Protein AF-L8JWK9-F1 (afdb_monomer_lite)

Foldseek 3Di:
DVLVVLVVDDPVQNLWKWKWKFFAAPVRDTQDIDTQDTGHDDDDDDDLCSRCVVNVVSVGQEMEMEIEHSVQDADDDPRNLVVLLNNQVSSVVVNYHHQWYWYDYNPDIDICNVVCSNVVSNPDPPDDDDDPVNVVVVVVVVVVVVVVVLLVVLLVVLLVCVVVPDDLVVSCVPSVDDSVSSVVSNVVVVVVVVVVVVVD

InterPro domains:
  IPR001405 Uncharacterised protein family UPF0758 [PTHR30471] (8-116)
  IPR020891 Uncharacterised protein family UPF0758, conserved site [PS01302] (67-72)
  IPR025657 RadC-like JAB domain [PF04002] (9-116)
  IPR025657 RadC-like JAB domain [cd08071] (6-113)
  IPR037518 MPN domain [PS50249] (1-118)

Radius of gyration: 30.41 Å; chains: 1; bounding box: 55×38×81 Å

Structure (mmCIF, N/CA/C/O backbone):
data_AF-L8JWK9-F1
#
_entry.id   AF-L8JWK9-F1
#
loop_
_atom_site.group_PDB
_atom_site.id
_atom_site.type_symbol
_atom_site.label_atom_id
_atom_site.label_alt_id
_atom_site.label_comp_id
_atom_site.label_asym_id
_atom_site.label_entity_id
_atom_site.label_seq_id
_atom_site.pdbx_PDB_ins_code
_atom_site.Cartn_x
_atom_site.Cartn_y
_atom_site.Cartn_z
_atom_site.occupancy
_atom_site.B_iso_or_equiv
_atom_site.auth_seq_id
_atom_site.auth_comp_id
_atom_site.auth_asym_id
_atom_site.auth_atom_id
_atom_site.pdbx_PDB_model_num
ATOM 1 N N . MET A 1 1 ? 9.259 -6.181 -19.031 1.00 78.25 1 MET A N 1
ATOM 2 C CA . MET A 1 1 ? 8.978 -4.882 -19.698 1.00 78.25 1 MET A CA 1
ATOM 3 C C . MET A 1 1 ? 9.614 -3.708 -18.953 1.00 78.25 1 MET A C 1
ATOM 5 O O . MET A 1 1 ? 10.389 -3.001 -19.576 1.00 78.25 1 MET A O 1
ATOM 9 N N . MET A 1 2 ? 9.375 -3.514 -17.648 1.00 87.81 2 MET A N 1
ATOM 10 C CA . MET A 1 2 ? 9.942 -2.369 -16.903 1.00 87.81 2 MET A CA 1
ATOM 11 C C . MET A 1 2 ? 11.476 -2.342 -16.851 1.00 87.81 2 MET A C 1
ATOM 13 O O . MET A 1 2 ? 12.070 -1.287 -17.032 1.00 87.81 2 MET A O 1
ATOM 17 N N . GLN A 1 3 ? 12.138 -3.498 -16.755 1.00 84.69 3 GLN A N 1
ATOM 18 C CA . GLN A 1 3 ? 13.601 -3.568 -16.890 1.00 84.69 3 GLN A CA 1
ATOM 19 C C . GLN A 1 3 ? 14.095 -3.028 -18.242 1.00 84.69 3 GLN A C 1
ATOM 21 O O . GLN A 1 3 ? 15.122 -2.369 -18.306 1.00 84.69 3 GLN A O 1
ATOM 26 N N . GLN A 1 4 ? 13.344 -3.246 -19.327 1.00 83.81 4 GLN A N 1
ATOM 27 C CA . GLN A 1 4 ? 13.694 -2.698 -20.643 1.00 83.81 4 GLN A CA 1
ATOM 28 C C . GLN A 1 4 ? 13.524 -1.175 -20.685 1.00 83.81 4 GLN A C 1
ATOM 30 O O . GLN A 1 4 ? 14.262 -0.504 -21.398 1.00 83.81 4 GLN A O 1
ATOM 35 N N . VAL A 1 5 ? 12.581 -0.623 -19.913 1.00 84.19 5 VAL A N 1
ATOM 36 C CA . VAL A 1 5 ? 12.443 0.830 -19.733 1.00 84.19 5 VAL A CA 1
ATOM 37 C C . VAL A 1 5 ? 13.673 1.381 -19.010 1.00 84.19 5 VAL A C 1
ATOM 39 O O . VAL A 1 5 ? 14.283 2.317 -19.515 1.00 84.19 5 VAL A O 1
ATOM 42 N N . LEU A 1 6 ? 14.107 0.744 -17.917 1.00 84.62 6 LEU A N 1
ATOM 43 C CA . LEU A 1 6 ? 15.336 1.114 -17.204 1.00 84.62 6 LEU A CA 1
ATOM 44 C C . LEU A 1 6 ? 16.581 1.013 -18.105 1.00 84.62 6 LEU A C 1
ATOM 46 O O . LEU A 1 6 ? 17.401 1.924 -18.129 1.00 84.62 6 LEU A O 1
ATOM 50 N N . LEU A 1 7 ? 16.727 -0.062 -18.886 1.00 86.56 7 LEU A N 1
ATOM 51 C CA . LEU A 1 7 ? 17.899 -0.290 -19.745 1.00 86.56 7 LEU A CA 1
ATOM 52 C C . LEU A 1 7 ? 18.034 0.709 -20.906 1.00 86.56 7 LEU A C 1
ATOM 54 O O . LEU A 1 7 ? 19.130 0.846 -21.452 1.00 86.56 7 LEU A O 1
ATOM 58 N N . ARG A 1 8 ? 16.959 1.422 -21.271 1.00 87.19 8 ARG A N 1
ATOM 59 C CA . ARG A 1 8 ? 17.008 2.517 -22.256 1.00 87.19 8 ARG A CA 1
ATOM 60 C C . ARG A 1 8 ? 17.677 3.778 -21.711 1.00 87.19 8 ARG A C 1
ATOM 62 O O . ARG A 1 8 ? 18.160 4.583 -22.503 1.00 87.19 8 ARG A O 1
ATOM 69 N N . GLU A 1 9 ? 17.726 3.947 -20.392 1.00 83.19 9 GLU A N 1
ATOM 70 C CA . GLU A 1 9 ? 18.448 5.050 -19.765 1.00 83.19 9 GLU A CA 1
ATOM 71 C C . GLU A 1 9 ? 19.964 4.852 -19.880 1.00 83.19 9 GLU A C 1
ATOM 73 O O . GLU A 1 9 ? 20.478 3.727 -19.937 1.00 83.19 9 GLU A O 1
ATOM 78 N N . ASN A 1 10 ? 20.710 5.958 -19.893 1.00 85.94 10 ASN A N 1
ATOM 79 C CA . ASN A 1 10 ? 22.169 5.892 -19.890 1.00 85.94 10 ASN A CA 1
ATOM 80 C C . ASN A 1 10 ? 22.697 5.368 -18.538 1.00 85.94 10 ASN A C 1
ATOM 82 O O . ASN A 1 10 ? 22.011 5.418 -17.517 1.00 85.94 10 ASN A O 1
ATOM 86 N N . LYS A 1 11 ? 23.947 4.891 -18.510 1.00 79.00 11 LYS A N 1
ATOM 87 C CA . LYS A 1 11 ? 24.533 4.258 -17.315 1.00 79.00 11 LYS A CA 1
ATOM 88 C C . LYS A 1 11 ? 24.551 5.169 -16.077 1.00 79.00 11 LYS A C 1
ATOM 90 O O . LYS A 1 11 ? 24.417 4.674 -14.967 1.00 79.00 11 LYS A O 1
ATOM 95 N N . ILE A 1 12 ? 24.695 6.485 -16.260 1.00 80.81 12 ILE A N 1
ATOM 96 C CA . ILE A 1 12 ? 24.673 7.453 -15.151 1.00 80.81 12 ILE A CA 1
ATOM 97 C C . ILE A 1 12 ? 23.275 7.511 -14.536 1.00 80.81 12 ILE A C 1
ATOM 99 O O . ILE A 1 12 ? 23.143 7.483 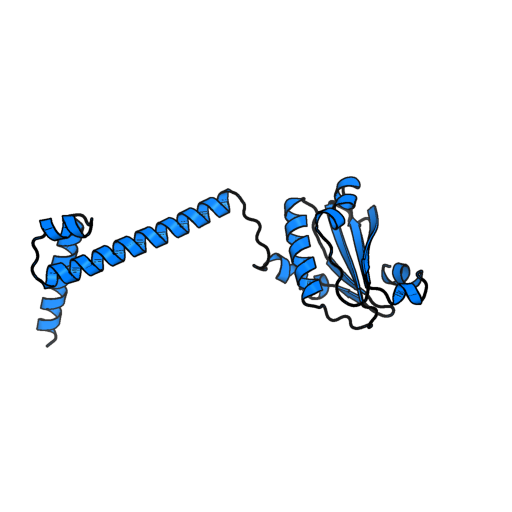-13.317 1.00 80.81 12 ILE A O 1
ATOM 103 N N . ARG A 1 13 ? 22.234 7.552 -15.371 1.00 81.88 13 ARG A N 1
ATOM 104 C CA . ARG A 1 13 ? 20.847 7.610 -14.912 1.00 81.88 13 ARG A CA 1
ATOM 105 C C . ARG A 1 13 ? 20.417 6.297 -14.284 1.00 81.88 13 ARG A C 1
ATOM 107 O O . ARG A 1 13 ? 19.830 6.339 -13.221 1.00 81.88 13 ARG A O 1
ATOM 114 N N . ARG A 1 14 ? 20.817 5.139 -14.819 1.00 83.25 14 ARG A N 1
ATOM 115 C CA . ARG A 1 14 ? 20.524 3.830 -14.193 1.00 83.25 14 ARG A CA 1
ATOM 116 C C . ARG A 1 14 ? 21.092 3.657 -12.780 1.00 83.25 14 ARG A C 1
ATOM 118 O O . ARG A 1 14 ? 20.578 2.838 -12.028 1.00 83.25 14 ARG A O 1
ATOM 125 N N . ASN A 1 15 ? 22.103 4.446 -12.414 1.00 84.44 15 ASN A N 1
ATOM 126 C CA . ASN A 1 15 ? 22.640 4.491 -11.054 1.00 84.44 15 ASN A CA 1
ATOM 127 C C . ASN A 1 15 ? 21.823 5.379 -10.091 1.00 84.44 15 ASN A C 1
ATOM 129 O O . ASN A 1 15 ? 22.229 5.562 -8.945 1.00 84.44 15 ASN A O 1
ATOM 133 N N . GLN A 1 16 ? 20.708 5.954 -10.546 1.00 87.38 16 GLN A N 1
ATOM 134 C CA . GLN A 1 16 ? 19.774 6.736 -9.740 1.00 87.38 16 GLN A CA 1
ATOM 135 C C . GLN A 1 16 ? 18.557 5.892 -9.359 1.00 87.38 16 GLN A C 1
ATOM 137 O O . GLN A 1 16 ? 18.177 4.957 -10.071 1.00 87.38 16 GLN A O 1
ATOM 142 N N . GLU A 1 17 ? 17.952 6.250 -8.232 1.00 89.50 17 GLU A N 1
ATOM 143 C CA . GLU A 1 17 ? 16.685 5.678 -7.791 1.00 89.50 17 GLU A CA 1
ATOM 144 C C . GLU A 1 17 ? 15.562 6.295 -8.624 1.00 89.50 17 GLU A C 1
ATOM 146 O O . GLU A 1 17 ? 15.463 7.519 -8.748 1.00 89.50 17 GLU A O 1
ATOM 151 N N . HIS A 1 18 ? 14.706 5.462 -9.189 1.00 91.44 18 HIS A N 1
ATOM 152 C CA . HIS A 1 18 ? 13.545 5.884 -9.952 1.00 91.44 18 HIS A CA 1
ATOM 153 C C . HIS A 1 18 ? 12.320 5.160 -9.438 1.00 91.44 18 HIS A C 1
ATOM 155 O O . HIS A 1 18 ? 12.314 3.940 -9.259 1.00 91.44 18 HIS A O 1
ATOM 161 N N . PHE A 1 19 ? 11.249 5.925 -9.311 1.00 93.44 19 PHE A N 1
ATOM 162 C CA . PHE A 1 19 ? 9.955 5.400 -8.942 1.00 93.44 19 PHE A CA 1
ATOM 163 C C . PHE A 1 19 ? 8.966 5.658 -10.068 1.00 93.44 19 PHE A C 1
ATOM 165 O O . PHE A 1 19 ? 8.630 6.809 -10.366 1.00 93.44 19 PHE A O 1
ATOM 172 N N . TRP A 1 20 ? 8.516 4.584 -10.708 1.00 95.44 20 TRP A N 1
ATOM 173 C CA . TRP A 1 20 ? 7.489 4.624 -11.735 1.00 95.44 20 TRP A CA 1
ATOM 174 C C . TRP A 1 20 ? 6.159 4.103 -11.217 1.00 95.44 20 TRP A C 1
ATOM 176 O O . TRP A 1 20 ? 6.072 3.314 -10.277 1.00 95.44 20 TRP A O 1
ATOM 186 N N . VAL A 1 21 ? 5.117 4.495 -11.932 1.00 96.69 21 VAL A N 1
ATOM 187 C CA . VAL A 1 21 ? 3.777 3.944 -11.799 1.00 96.69 21 VAL A CA 1
ATOM 188 C C . VAL A 1 21 ? 3.296 3.453 -13.154 1.00 96.69 21 VAL A C 1
ATOM 190 O O . VAL A 1 21 ? 3.534 4.082 -14.189 1.00 96.69 21 VAL A O 1
ATOM 193 N N . VAL A 1 22 ? 2.596 2.326 -13.152 1.00 98.38 22 VAL A N 1
ATOM 194 C CA . VAL A 1 22 ? 1.910 1.789 -14.325 1.00 98.38 22 VAL A CA 1
ATOM 195 C C . VAL A 1 22 ? 0.421 1.788 -14.031 1.00 98.38 22 VAL A C 1
ATOM 197 O O . VAL A 1 22 ? -0.036 1.060 -13.153 1.00 98.38 22 VAL A O 1
ATOM 200 N N . GLY A 1 23 ? -0.338 2.601 -14.758 1.00 98.38 23 GLY A N 1
ATOM 201 C CA . GLY A 1 23 ? -1.793 2.626 -14.647 1.00 98.38 23 GLY A CA 1
ATOM 202 C C . GLY A 1 23 ? -2.440 1.618 -15.582 1.00 98.38 23 GLY A C 1
ATOM 203 O O . GLY A 1 23 ? -2.045 1.490 -16.744 1.00 98.38 23 GLY A O 1
ATOM 204 N N . LEU A 1 24 ? -3.465 0.932 -15.088 1.00 98.62 24 LEU A N 1
ATOM 205 C CA . LEU A 1 24 ? -4.175 -0.117 -15.806 1.00 98.62 24 LEU A CA 1
ATOM 206 C C . LEU A 1 24 ? -5.682 0.157 -15.825 1.00 98.62 24 LEU A C 1
ATOM 208 O O . LEU A 1 24 ? -6.259 0.686 -14.870 1.00 98.62 24 LEU A O 1
ATOM 212 N N . ASN A 1 25 ? -6.337 -0.264 -16.904 1.00 98.19 25 ASN A N 1
ATOM 213 C CA . ASN A 1 25 ? -7.796 -0.345 -16.943 1.00 98.19 25 ASN A CA 1
ATOM 214 C C . ASN A 1 25 ? -8.315 -1.655 -16.311 1.00 98.19 25 ASN A C 1
ATOM 216 O O . ASN A 1 25 ? -7.544 -2.506 -15.864 1.00 98.19 25 ASN A O 1
ATOM 220 N N . SER A 1 26 ? -9.638 -1.842 -16.302 1.00 97.12 26 SER A N 1
ATOM 221 C CA . SER A 1 26 ? -10.296 -3.017 -15.706 1.00 97.12 26 SER A CA 1
ATOM 222 C C . SER A 1 26 ? -9.916 -4.346 -16.370 1.00 97.12 26 SER A C 1
ATOM 224 O O . SER A 1 26 ? -9.919 -5.380 -15.708 1.00 97.12 26 SER A O 1
ATOM 226 N N . ALA A 1 27 ? -9.521 -4.314 -17.646 1.00 97.62 27 ALA A N 1
ATOM 227 C CA . ALA A 1 27 ? -9.030 -5.461 -18.408 1.00 97.62 27 ALA A CA 1
ATOM 228 C C . ALA A 1 27 ? -7.505 -5.662 -18.286 1.00 97.62 27 ALA A C 1
ATOM 230 O O . ALA A 1 27 ? -6.912 -6.357 -19.111 1.00 97.62 27 ALA A O 1
ATOM 231 N N . ASN A 1 28 ? -6.860 -5.027 -17.298 1.00 96.62 28 ASN A N 1
ATOM 232 C CA . ASN A 1 28 ? -5.413 -5.047 -17.061 1.00 96.62 28 ASN A CA 1
ATOM 233 C C . ASN A 1 28 ? -4.570 -4.546 -18.251 1.00 96.62 28 ASN A C 1
ATOM 235 O O . ASN A 1 28 ? -3.392 -4.882 -18.369 1.00 96.62 28 ASN A O 1
ATOM 239 N N . LYS A 1 29 ? -5.145 -3.732 -19.147 1.00 97.62 29 LYS A N 1
ATOM 240 C CA . LYS A 1 29 ? -4.375 -3.087 -20.218 1.00 97.62 29 LYS A CA 1
ATOM 241 C C . LYS A 1 29 ? -3.691 -1.841 -19.678 1.00 97.62 29 LYS A C 1
ATOM 243 O O . LYS A 1 29 ? -4.322 -1.042 -18.986 1.00 97.62 29 LYS A O 1
ATOM 248 N N . ILE A 1 30 ? -2.426 -1.667 -20.052 1.00 98.00 30 ILE A N 1
ATOM 249 C CA . ILE A 1 30 ? -1.623 -0.497 -19.691 1.00 98.00 30 ILE A CA 1
ATOM 250 C C . ILE A 1 30 ? -2.207 0.750 -20.349 1.00 98.00 30 ILE A C 1
ATOM 252 O O . ILE A 1 30 ? -2.353 0.80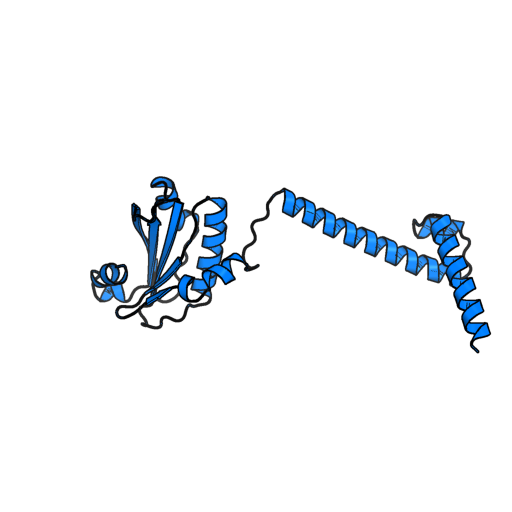9 -21.568 1.00 98.00 30 ILE A O 1
ATOM 256 N N . LEU A 1 31 ? -2.520 1.742 -19.520 1.00 98.00 31 LEU A N 1
ATOM 257 C CA . LEU A 1 31 ? -2.958 3.071 -19.937 1.00 98.00 31 LEU A CA 1
ATOM 258 C C . LEU A 1 31 ? -1.782 4.045 -20.012 1.00 98.00 31 LEU A C 1
ATOM 260 O O . LEU A 1 31 ? -1.734 4.884 -20.909 1.00 98.00 31 LEU A O 1
ATOM 264 N N . PHE A 1 32 ? -0.841 3.938 -19.074 1.00 97.31 32 PHE A N 1
ATOM 265 C CA . PHE A 1 32 ? 0.366 4.757 -19.031 1.00 97.31 32 PHE A CA 1
ATOM 266 C C . PHE A 1 32 ? 1.459 4.096 -18.188 1.00 97.31 32 PHE A C 1
ATOM 268 O O . PHE A 1 32 ? 1.189 3.225 -17.359 1.00 97.31 32 PHE A O 1
ATOM 275 N N . ILE A 1 33 ? 2.685 4.569 -18.396 1.00 96.75 33 ILE A N 1
ATOM 276 C CA . ILE A 1 33 ? 3.846 4.342 -17.538 1.00 96.75 33 ILE A CA 1
ATOM 277 C C . ILE A 1 33 ? 4.430 5.728 -17.274 1.00 96.75 33 ILE A C 1
ATOM 279 O O . ILE A 1 33 ? 4.799 6.411 -18.228 1.00 96.75 33 ILE A O 1
ATOM 283 N N . GLU A 1 34 ? 4.491 6.152 -16.016 1.00 94.62 34 GLU A N 1
ATOM 284 C CA . GLU A 1 34 ? 4.967 7.487 -15.644 1.00 94.62 34 GLU A CA 1
ATOM 285 C C . GLU A 1 34 ? 6.096 7.385 -14.622 1.00 94.62 34 GLU A C 1
ATOM 287 O O . GLU A 1 34 ? 5.985 6.644 -13.648 1.00 94.62 34 GLU A O 1
ATOM 292 N N . LEU A 1 35 ? 7.184 8.125 -14.848 1.00 93.06 35 LEU A N 1
ATOM 293 C CA . LEU A 1 35 ? 8.229 8.342 -13.849 1.00 93.06 35 LEU A CA 1
ATOM 294 C C . LEU A 1 35 ? 7.742 9.425 -12.882 1.00 93.06 35 LEU A C 1
ATOM 296 O O . LEU A 1 35 ? 7.599 10.579 -13.281 1.00 93.06 35 LEU A O 1
ATOM 300 N N . VAL A 1 36 ? 7.488 9.055 -11.629 1.00 91.69 36 VAL A N 1
ATOM 301 C CA . VAL A 1 36 ? 6.968 9.971 -10.602 1.00 91.69 36 VAL A CA 1
ATOM 302 C C . VAL A 1 36 ? 8.101 10.696 -9.894 1.00 91.69 36 VAL A C 1
ATOM 304 O O . VAL A 1 36 ? 7.993 11.884 -9.609 1.00 91.69 36 VAL A O 1
ATOM 307 N N . SER A 1 37 ? 9.193 9.988 -9.614 1.00 87.31 37 SER A N 1
ATOM 308 C CA . SER A 1 37 ? 10.317 10.548 -8.876 1.00 87.31 37 SER A CA 1
ATOM 309 C C . SER A 1 37 ? 11.644 9.984 -9.359 1.00 87.31 37 SER A C 1
ATOM 311 O O . SER A 1 37 ? 11.734 8.824 -9.766 1.00 87.31 37 SER A O 1
ATOM 313 N N . LEU A 1 38 ? 12.663 10.839 -9.311 1.00 84.50 38 LEU A N 1
ATOM 314 C CA . LEU A 1 38 ? 14.051 10.541 -9.632 1.00 84.50 38 LEU A CA 1
ATOM 315 C C . LEU A 1 38 ? 14.904 11.072 -8.479 1.00 84.50 38 LEU A C 1
ATOM 317 O O . LEU A 1 38 ? 14.975 12.280 -8.249 1.00 84.50 38 LEU A O 1
ATOM 321 N N . GLY A 1 39 ? 15.493 10.157 -7.718 1.00 68.88 39 GLY A N 1
ATOM 322 C CA . GLY A 1 39 ? 16.212 10.444 -6.485 1.00 68.88 39 GLY A CA 1
ATOM 323 C C . GLY A 1 39 ? 17.703 10.132 -6.572 1.00 68.88 39 GLY A C 1
ATOM 324 O O . GLY A 1 39 ? 18.162 9.312 -7.369 1.00 68.88 39 GLY A O 1
ATOM 325 N N . ALA A 1 40 ? 18.473 10.771 -5.691 1.00 53.78 40 ALA A N 1
ATOM 326 C CA . ALA A 1 40 ? 19.784 10.263 -5.306 1.00 53.78 40 ALA A CA 1
ATOM 327 C C . ALA A 1 40 ? 19.615 9.118 -4.291 1.00 53.78 40 ALA A C 1
ATOM 329 O O . ALA A 1 40 ? 18.632 9.095 -3.556 1.00 53.78 40 ALA A O 1
ATOM 330 N N . VAL A 1 41 ? 20.616 8.236 -4.261 1.00 46.69 41 VAL A N 1
ATOM 331 C CA . VAL A 1 41 ? 20.825 6.936 -3.576 1.00 46.69 41 VAL A CA 1
ATOM 332 C C . VAL A 1 41 ? 20.076 6.616 -2.254 1.00 46.69 41 VAL A C 1
ATOM 334 O O . VAL A 1 41 ? 20.123 5.474 -1.834 1.00 46.69 41 VAL A O 1
ATOM 337 N N . ASN A 1 42 ? 19.392 7.531 -1.554 1.00 45.72 42 ASN A N 1
ATOM 338 C CA . ASN A 1 42 ? 19.030 7.318 -0.145 1.00 45.72 42 ASN A CA 1
ATOM 339 C C . ASN A 1 42 ? 17.641 7.761 0.342 1.00 45.72 42 ASN A C 1
ATOM 341 O O . ASN A 1 42 ? 17.488 7.871 1.559 1.00 45.72 42 ASN A O 1
ATOM 345 N N . ARG A 1 43 ? 16.654 8.020 -0.530 1.00 52.88 43 ARG A N 1
ATOM 346 C CA . ARG A 1 43 ? 15.202 7.975 -0.213 1.00 52.88 43 ARG A CA 1
ATOM 347 C C . ARG A 1 43 ? 14.395 8.608 -1.342 1.00 52.88 43 ARG A C 1
ATOM 349 O O . ARG A 1 43 ? 14.444 9.824 -1.528 1.00 52.88 43 ARG A O 1
ATOM 356 N N . VAL A 1 44 ? 13.596 7.809 -2.039 1.00 57.34 44 VAL A N 1
ATOM 357 C CA . VAL A 1 44 ? 12.516 8.353 -2.860 1.00 57.34 44 VAL A CA 1
ATOM 358 C C . VAL A 1 44 ? 11.369 8.721 -1.917 1.00 57.34 44 VAL A C 1
ATOM 360 O O . VAL A 1 44 ? 10.721 7.852 -1.346 1.00 57.34 44 VAL A O 1
ATOM 363 N N . GLN A 1 45 ? 11.135 10.014 -1.703 1.00 70.25 45 GLN A N 1
ATOM 364 C CA . GLN A 1 45 ? 9.915 10.477 -1.041 1.00 70.25 45 GLN A CA 1
ATOM 365 C C . GLN A 1 45 ? 8.853 10.663 -2.121 1.00 70.25 45 GLN A C 1
ATOM 367 O O . GLN A 1 45 ? 8.991 11.553 -2.955 1.00 70.25 45 GLN A O 1
ATOM 372 N N . VAL A 1 46 ? 7.829 9.809 -2.135 1.00 84.06 46 VAL A N 1
ATOM 373 C CA . VAL A 1 46 ? 6.698 9.946 -3.061 1.00 84.06 46 VAL A CA 1
ATOM 374 C C . VAL A 1 46 ? 5.414 10.093 -2.264 1.00 84.06 46 VAL A C 1
ATOM 376 O O . VAL A 1 46 ? 5.123 9.287 -1.376 1.00 84.06 46 VAL A O 1
ATOM 379 N N . ALA A 1 47 ? 4.636 11.129 -2.567 1.00 88.75 47 ALA A N 1
ATOM 380 C CA . ALA A 1 47 ? 3.356 11.365 -1.915 1.00 88.75 47 ALA A CA 1
ATOM 381 C C . ALA A 1 47 ? 2.188 10.825 -2.763 1.00 88.75 47 ALA A C 1
ATOM 383 O O . ALA A 1 47 ? 2.234 10.902 -3.993 1.00 88.75 47 ALA A O 1
ATOM 384 N N . PRO A 1 48 ? 1.088 10.343 -2.146 1.00 93.38 48 PRO A N 1
ATOM 385 C CA . PRO A 1 48 ? -0.056 9.826 -2.897 1.00 93.38 48 PRO A CA 1
ATOM 386 C C . PRO A 1 48 ? -0.614 10.774 -3.975 1.00 93.38 48 PRO A C 1
ATOM 388 O O . PRO A 1 48 ? -0.886 10.300 -5.076 1.00 93.38 48 PRO A O 1
ATOM 391 N N . PRO A 1 49 ? -0.736 12.101 -3.757 1.00 92.81 49 PRO A N 1
ATOM 392 C CA . PRO A 1 49 ? -1.207 12.998 -4.812 1.00 92.81 49 PRO A CA 1
ATOM 393 C C . PRO A 1 49 ? -0.353 12.948 -6.086 1.00 92.81 49 PRO A C 1
ATOM 395 O O . PRO A 1 49 ? -0.897 13.034 -7.182 1.00 92.81 49 PRO A O 1
ATOM 398 N N . GLU A 1 50 ? 0.963 12.771 -5.960 1.00 91.38 50 GLU A N 1
ATOM 399 C CA . GLU A 1 50 ? 1.892 12.705 -7.095 1.00 91.38 50 GLU A CA 1
ATOM 400 C C . GLU A 1 50 ? 1.744 11.380 -7.850 1.00 91.38 50 GLU A C 1
ATOM 402 O O . GLU A 1 50 ? 1.643 11.377 -9.076 1.00 91.38 50 GLU A O 1
ATOM 407 N N . VAL A 1 51 ? 1.643 10.273 -7.106 1.00 95.25 51 VAL A N 1
ATOM 408 C CA . VAL A 1 51 ? 1.439 8.912 -7.633 1.00 95.25 51 VAL A CA 1
ATOM 409 C C . VAL A 1 51 ? 0.118 8.802 -8.394 1.00 95.25 51 VAL A C 1
ATOM 411 O O . VAL A 1 51 ? 0.073 8.298 -9.516 1.00 95.25 51 VAL A O 1
ATOM 414 N N . PHE A 1 52 ? -0.975 9.281 -7.795 1.00 97.50 52 PHE A N 1
ATOM 415 C CA . PHE A 1 52 ? -2.323 9.034 -8.306 1.00 97.50 52 PHE A CA 1
ATOM 416 C C . PHE A 1 52 ? -2.821 10.092 -9.298 1.00 97.50 52 PHE A C 1
ATOM 418 O O . PHE A 1 52 ? -3.801 9.832 -9.995 1.00 97.50 52 PHE A O 1
ATOM 425 N N . ARG A 1 53 ? -2.162 11.255 -9.436 1.00 96.12 53 ARG A N 1
ATOM 426 C CA . ARG A 1 53 ? -2.600 12.339 -10.344 1.00 96.12 53 ARG A CA 1
ATOM 427 C C . ARG A 1 53 ? -2.879 11.840 -11.761 1.00 96.12 53 ARG A C 1
ATOM 429 O O . ARG A 1 53 ? -3.942 12.113 -12.319 1.00 96.12 53 ARG A O 1
ATOM 436 N N . ILE A 1 54 ? -1.924 11.118 -12.348 1.00 96.25 54 ILE A N 1
ATOM 437 C CA . ILE A 1 54 ? -2.054 10.612 -13.717 1.00 96.25 54 ILE A CA 1
ATOM 438 C C . ILE A 1 54 ? -3.032 9.431 -13.794 1.00 96.25 54 ILE A C 1
ATOM 440 O O . ILE A 1 54 ? -3.773 9.320 -14.769 1.00 96.25 54 ILE A O 1
ATOM 444 N N . ALA A 1 55 ? -3.107 8.608 -12.742 1.00 97.88 55 ALA A N 1
ATOM 445 C CA . ALA A 1 55 ? -4.062 7.508 -12.637 1.00 97.88 55 ALA A CA 1
ATOM 446 C C . ALA A 1 55 ? -5.505 8.016 -12.698 1.00 97.88 55 ALA A C 1
ATOM 448 O O . ALA A 1 55 ? -6.294 7.531 -13.508 1.00 97.88 55 ALA A O 1
ATOM 449 N N . ILE A 1 56 ? -5.808 9.062 -11.929 1.00 97.75 56 ILE A N 1
ATOM 450 C CA . ILE A 1 56 ? -7.109 9.735 -11.929 1.00 97.75 56 ILE A CA 1
ATOM 451 C C . ILE A 1 56 ? -7.386 10.347 -13.306 1.00 97.75 56 ILE A C 1
ATOM 453 O O . ILE A 1 56 ? -8.428 10.081 -13.901 1.00 97.75 56 ILE A O 1
ATOM 457 N N . TYR A 1 57 ? -6.438 11.115 -13.855 1.00 97.69 57 TYR A N 1
ATOM 458 C CA . TYR A 1 57 ? -6.607 11.776 -15.154 1.00 97.69 57 TYR A CA 1
ATOM 459 C C . TYR A 1 57 ? -6.859 10.789 -16.305 1.00 97.69 57 TYR A C 1
ATOM 461 O O . TYR A 1 57 ? -7.628 11.074 -17.221 1.00 97.69 57 TYR A O 1
ATOM 469 N N . LYS A 1 58 ? -6.218 9.616 -16.268 1.00 97.62 58 LYS A N 1
ATOM 470 C CA . LYS A 1 58 ? -6.352 8.566 -17.287 1.00 97.62 58 LYS A CA 1
ATOM 471 C C . LYS A 1 58 ? -7.445 7.543 -16.973 1.00 97.62 58 LYS A C 1
ATOM 473 O O . LYS A 1 58 ? -7.589 6.595 -17.739 1.00 97.62 58 LYS A O 1
ATOM 478 N N . MET A 1 59 ? -8.206 7.727 -15.891 1.00 97.31 59 MET A N 1
ATOM 479 C CA . MET A 1 59 ? -9.244 6.795 -15.433 1.00 97.31 59 MET A CA 1
ATOM 480 C C . MET A 1 59 ? -8.721 5.361 -15.237 1.00 97.31 59 MET A C 1
ATOM 482 O O . MET A 1 59 ? -9.385 4.380 -15.583 1.00 97.31 59 MET A O 1
ATOM 486 N N . ALA A 1 60 ? -7.505 5.230 -14.707 1.00 98.44 60 ALA A N 1
ATOM 487 C CA . ALA A 1 60 ? -6.991 3.940 -14.276 1.00 98.44 60 ALA A CA 1
ATOM 488 C C . ALA A 1 60 ? -7.785 3.447 -13.063 1.00 98.44 60 ALA A C 1
ATOM 490 O O . ALA A 1 60 ? -8.131 4.226 -12.182 1.00 98.44 60 ALA A O 1
ATOM 491 N N . VAL A 1 61 ? -8.043 2.143 -13.017 1.00 98.31 61 VAL A N 1
ATOM 492 C CA . VAL A 1 61 ? -8.739 1.483 -11.896 1.00 98.31 61 VAL A CA 1
ATOM 493 C C . VAL A 1 61 ? -7.812 0.556 -11.112 1.00 98.31 61 VAL A C 1
ATOM 495 O O . VAL A 1 61 ? -8.159 0.101 -10.028 1.00 98.31 61 VAL A O 1
ATOM 498 N N . LYS A 1 62 ? -6.625 0.276 -11.659 1.00 98.62 62 LYS A N 1
ATOM 499 C CA . LYS A 1 62 ? -5.555 -0.478 -11.006 1.00 98.62 62 LYS A CA 1
ATOM 500 C C . LYS A 1 62 ? -4.209 0.183 -11.281 1.00 98.62 62 LYS A C 1
ATOM 502 O O . LYS A 1 62 ? -4.048 0.875 -12.291 1.00 98.62 62 LYS A O 1
ATOM 507 N N . MET A 1 63 ? -3.240 -0.066 -10.413 1.00 98.19 63 MET A N 1
ATOM 508 C CA . MET A 1 63 ? -1.900 0.492 -10.502 1.00 98.19 63 MET A CA 1
ATOM 509 C C . MET A 1 63 ? -0.840 -0.510 -10.041 1.00 98.19 63 MET A C 1
ATOM 511 O O . MET A 1 63 ? -1.054 -1.260 -9.090 1.00 98.19 63 MET A O 1
ATOM 515 N N . ILE A 1 64 ? 0.310 -0.489 -10.710 1.00 98.56 64 ILE A N 1
ATOM 516 C CA . ILE A 1 64 ? 1.532 -1.176 -10.282 1.00 98.56 64 ILE A CA 1
ATOM 517 C C . ILE A 1 64 ? 2.573 -0.110 -9.952 1.00 98.56 64 ILE A C 1
ATOM 519 O O . ILE A 1 64 ? 2.816 0.789 -10.763 1.00 98.56 64 ILE A O 1
ATOM 523 N N . LEU A 1 65 ? 3.177 -0.212 -8.772 1.00 97.81 65 LEU A N 1
ATOM 524 C CA . LEU A 1 65 ? 4.324 0.601 -8.372 1.00 97.81 65 LEU A CA 1
ATOM 525 C C . LEU A 1 65 ? 5.605 -0.071 -8.867 1.00 97.81 65 LEU A C 1
ATOM 527 O O . LEU A 1 65 ? 5.674 -1.298 -8.934 1.00 97.81 65 LEU A O 1
ATOM 531 N N . VAL A 1 66 ? 6.622 0.704 -9.229 1.00 96.88 66 VAL A N 1
ATOM 532 C CA . VAL A 1 66 ? 7.902 0.151 -9.680 1.00 96.88 66 VAL A CA 1
ATOM 533 C C . VAL A 1 66 ? 9.039 0.995 -9.133 1.00 96.88 66 VAL A C 1
ATOM 535 O O . VAL A 1 66 ? 9.096 2.190 -9.407 1.00 96.88 66 VAL A O 1
ATOM 538 N N . HIS A 1 67 ? 9.975 0.364 -8.442 1.00 94.12 67 HIS A N 1
ATOM 539 C CA . HIS A 1 67 ? 11.177 0.991 -7.908 1.00 94.12 67 HIS A CA 1
ATOM 540 C C . HIS A 1 67 ? 12.399 0.230 -8.425 1.00 94.12 67 HIS A C 1
ATOM 542 O O . HIS A 1 67 ? 12.412 -0.999 -8.383 1.00 94.12 67 HIS A O 1
ATOM 548 N N . ASN A 1 68 ? 13.413 0.900 -8.977 1.00 93.12 68 ASN A N 1
ATOM 549 C CA . ASN A 1 68 ? 14.669 0.201 -9.272 1.00 93.12 68 ASN A CA 1
ATOM 550 C C . ASN A 1 68 ? 15.607 0.262 -8.081 1.00 93.12 68 ASN A C 1
ATOM 552 O O . ASN A 1 68 ? 15.697 1.308 -7.484 1.00 93.12 68 ASN A O 1
ATOM 556 N N . HIS A 1 69 ? 16.385 -0.788 -7.832 1.00 91.81 69 HIS A N 1
ATOM 557 C CA . HIS A 1 69 ? 17.530 -0.733 -6.924 1.00 91.81 69 HIS A CA 1
ATOM 558 C C . HIS A 1 69 ? 18.831 -0.739 -7.743 1.00 91.81 69 HIS A C 1
ATOM 560 O O . HIS A 1 69 ? 19.210 -1.787 -8.285 1.00 91.81 69 HIS A O 1
ATOM 566 N N . PRO A 1 70 ? 19.557 0.393 -7.846 1.00 89.00 70 PRO A N 1
ATOM 567 C CA . PRO A 1 70 ? 20.856 0.466 -8.518 1.00 89.00 70 PRO A CA 1
ATOM 568 C C . PRO A 1 70 ? 21.898 -0.506 -7.956 1.00 89.00 70 PRO A C 1
ATOM 570 O O . PRO A 1 70 ? 22.769 -0.975 -8.686 1.00 89.00 70 PRO A O 1
ATOM 573 N N . SER A 1 71 ? 21.796 -0.830 -6.662 1.00 89.00 71 SER A N 1
ATOM 574 C CA . SER A 1 71 ? 22.657 -1.805 -5.980 1.00 89.00 71 SER A CA 1
ATOM 575 C C . SER A 1 71 ? 22.513 -3.227 -6.536 1.00 89.00 71 SER A C 1
ATOM 577 O O . SER A 1 71 ? 23.411 -4.050 -6.366 1.00 89.00 71 SER A O 1
ATOM 579 N N . GLY A 1 72 ? 21.387 -3.526 -7.192 1.00 90.06 72 GLY A N 1
ATOM 580 C CA . GLY A 1 72 ? 21.028 -4.855 -7.676 1.00 90.06 72 GLY A CA 1
ATOM 581 C C . GLY A 1 72 ? 20.424 -5.780 -6.617 1.00 90.06 72 GLY A C 1
ATOM 582 O O . GLY A 1 72 ? 19.972 -6.865 -6.980 1.00 90.06 72 GLY A O 1
ATOM 583 N N . VAL A 1 73 ? 20.385 -5.367 -5.347 1.00 92.62 73 VAL A N 1
ATOM 584 C CA . VAL A 1 73 ? 19.712 -6.102 -4.266 1.00 92.62 73 VAL A CA 1
ATOM 585 C C . VAL A 1 73 ? 18.208 -5.961 -4.451 1.00 92.62 73 VAL A C 1
ATOM 587 O O . VAL A 1 73 ? 17.722 -4.847 -4.599 1.00 92.62 73 VAL A O 1
ATOM 590 N N . LEU A 1 74 ? 17.472 -7.071 -4.458 1.00 95.06 74 LEU A N 1
ATOM 591 C CA . LEU A 1 74 ? 16.019 -7.059 -4.665 1.00 95.06 74 LEU A CA 1
ATOM 592 C C . LEU A 1 74 ? 15.211 -7.099 -3.368 1.00 95.06 74 LEU A C 1
ATOM 594 O O . LEU A 1 74 ? 13.995 -6.933 -3.423 1.00 95.06 74 LEU A O 1
ATOM 598 N N . ASP A 1 75 ? 15.871 -7.302 -2.227 1.00 94.69 75 ASP A N 1
ATOM 599 C CA . ASP A 1 75 ? 15.199 -7.313 -0.934 1.00 94.69 75 ASP A CA 1
ATOM 600 C C . ASP A 1 75 ? 14.525 -5.956 -0.677 1.00 94.69 75 ASP A C 1
ATOM 602 O O . ASP A 1 75 ? 15.194 -4.916 -0.747 1.00 94.69 75 ASP A O 1
ATOM 606 N N . PRO A 1 76 ? 13.212 -5.942 -0.389 1.00 94.38 76 PRO A N 1
ATOM 607 C CA . PRO A 1 76 ? 12.492 -4.709 -0.128 1.00 94.38 76 PRO A CA 1
ATOM 608 C C . PRO A 1 76 ? 12.936 -4.074 1.182 1.00 94.38 76 PRO A C 1
ATOM 610 O O . PRO A 1 76 ? 12.925 -4.716 2.236 1.00 94.38 76 PRO A O 1
ATOM 613 N N . SER A 1 77 ? 13.263 -2.785 1.128 1.00 92.94 77 SER A N 1
ATOM 614 C CA . SER A 1 77 ? 13.539 -1.990 2.319 1.00 92.94 77 SER A CA 1
ATOM 615 C C . SER A 1 77 ? 12.256 -1.692 3.103 1.00 92.94 77 SER A C 1
ATOM 617 O O . SER A 1 77 ? 11.140 -1.765 2.580 1.00 92.94 77 SER A O 1
ATOM 619 N N . ASP A 1 78 ? 12.400 -1.282 4.363 1.00 92.62 78 ASP A N 1
ATOM 620 C CA . ASP A 1 78 ? 11.256 -0.812 5.155 1.00 92.62 78 ASP A CA 1
ATOM 621 C C . ASP A 1 78 ? 10.595 0.423 4.528 1.00 92.62 78 ASP A C 1
ATOM 623 O O . ASP A 1 78 ? 9.382 0.592 4.629 1.00 92.62 78 ASP A O 1
ATOM 627 N N . ALA A 1 79 ? 11.372 1.255 3.824 1.00 90.62 79 ALA A N 1
ATOM 628 C CA . ALA A 1 79 ? 10.844 2.398 3.087 1.00 90.62 79 ALA A CA 1
ATOM 629 C C . ALA A 1 79 ? 9.972 1.960 1.899 1.00 90.62 79 ALA A C 1
ATOM 631 O O . ALA A 1 79 ? 8.925 2.560 1.665 1.00 90.62 79 ALA A O 1
ATOM 632 N N . ASP A 1 80 ? 10.351 0.891 1.189 1.00 93.56 80 ASP A N 1
ATOM 633 C CA . ASP A 1 80 ? 9.525 0.332 0.113 1.00 93.56 80 ASP A CA 1
ATOM 634 C C . ASP A 1 80 ? 8.191 -0.166 0.663 1.00 93.56 80 ASP A C 1
ATOM 636 O O . ASP A 1 80 ? 7.133 0.141 0.108 1.00 93.56 80 ASP A O 1
ATOM 640 N N . LYS A 1 81 ? 8.224 -0.896 1.784 1.00 95.31 81 LYS A N 1
ATOM 641 C CA . LYS A 1 81 ? 7.022 -1.411 2.451 1.00 95.31 81 LYS A CA 1
ATOM 642 C C . LYS A 1 81 ? 6.121 -0.283 2.953 1.00 95.31 81 LYS A C 1
ATOM 644 O O . LYS A 1 81 ? 4.926 -0.315 2.674 1.00 95.31 81 LYS A O 1
ATOM 649 N N . ASP A 1 82 ? 6.683 0.725 3.618 1.00 94.06 82 ASP A N 1
ATOM 650 C CA . ASP A 1 82 ? 5.941 1.890 4.119 1.00 94.06 82 ASP A CA 1
ATOM 651 C C . ASP A 1 82 ? 5.255 2.674 2.990 1.00 94.06 82 ASP A C 1
ATOM 653 O O . ASP A 1 82 ? 4.050 2.935 3.051 1.00 94.06 82 ASP A O 1
ATOM 657 N N . ILE A 1 83 ? 5.986 2.983 1.911 1.00 93.81 83 ILE A N 1
ATOM 658 C CA . ILE A 1 83 ? 5.418 3.673 0.745 1.00 93.81 83 ILE A CA 1
ATOM 659 C C . ILE A 1 83 ? 4.306 2.827 0.127 1.00 93.81 83 ILE A C 1
ATOM 661 O O . ILE A 1 83 ? 3.230 3.350 -0.162 1.00 93.81 83 ILE A O 1
ATOM 665 N N . THR A 1 84 ? 4.533 1.524 -0.050 1.00 96.44 84 THR A N 1
ATOM 666 C CA . THR A 1 84 ? 3.537 0.613 -0.635 1.00 96.44 84 THR A CA 1
ATOM 667 C C . THR A 1 84 ? 2.258 0.583 0.186 1.00 96.44 84 THR A C 1
ATOM 669 O O . THR A 1 84 ? 1.175 0.729 -0.373 1.00 96.44 84 THR A O 1
ATOM 672 N N . ASP A 1 85 ? 2.375 0.443 1.504 1.00 96.38 85 ASP A N 1
ATOM 673 C CA . ASP A 1 85 ? 1.251 0.436 2.438 1.00 96.38 85 ASP A CA 1
ATOM 674 C C . ASP A 1 85 ? 0.432 1.726 2.325 1.00 96.38 85 ASP A C 1
ATOM 676 O O . ASP A 1 85 ? -0.774 1.710 2.054 1.00 96.38 85 ASP A O 1
ATOM 680 N N . ARG A 1 86 ? 1.120 2.870 2.386 1.00 95.06 86 ARG A N 1
ATOM 681 C CA . ARG A 1 86 ? 0.500 4.183 2.223 1.00 95.06 86 ARG A CA 1
ATOM 682 C C . ARG A 1 86 ? -0.239 4.313 0.889 1.00 95.06 86 ARG A C 1
ATOM 684 O O . ARG A 1 86 ? -1.351 4.846 0.858 1.00 95.06 86 ARG A O 1
ATOM 691 N N . MET A 1 87 ? 0.347 3.827 -0.209 1.00 96.75 87 MET A N 1
ATOM 692 C CA . MET A 1 87 ? -0.292 3.848 -1.529 1.00 96.75 87 MET A CA 1
ATOM 693 C C . MET A 1 87 ? -1.472 2.883 -1.623 1.00 96.75 87 MET A C 1
ATOM 695 O O . MET A 1 87 ? -2.466 3.231 -2.253 1.00 96.75 87 MET A O 1
ATOM 699 N N . ILE A 1 88 ? 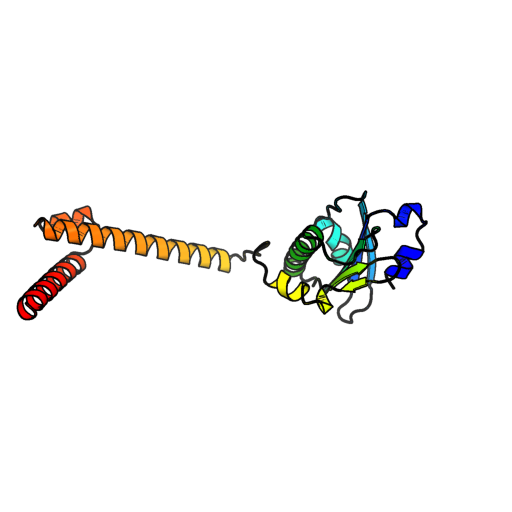-1.415 1.715 -0.978 1.00 97.56 88 ILE A N 1
ATOM 700 C CA . ILE A 1 88 ? -2.544 0.780 -0.902 1.00 97.56 88 ILE A CA 1
ATOM 701 C C . ILE A 1 88 ? -3.743 1.472 -0.247 1.00 97.56 88 ILE A C 1
ATOM 703 O O . ILE A 1 88 ? -4.828 1.467 -0.830 1.00 97.56 88 ILE A O 1
ATOM 707 N N . LYS A 1 89 ? -3.565 2.116 0.916 1.00 95.94 89 LYS A N 1
ATOM 708 C CA . LYS A 1 89 ? -4.682 2.801 1.596 1.00 95.94 89 LYS A CA 1
ATOM 709 C C . LYS A 1 89 ? -5.198 3.995 0.792 1.00 95.94 89 LYS A C 1
ATOM 711 O O . LYS A 1 89 ? -6.405 4.179 0.671 1.00 95.94 89 LYS A O 1
ATOM 716 N N . ALA A 1 90 ? -4.308 4.786 0.193 1.00 95.50 90 ALA A N 1
ATOM 717 C CA . ALA A 1 90 ? -4.722 5.890 -0.673 1.00 95.50 90 ALA A CA 1
ATOM 718 C C . ALA A 1 90 ? -5.499 5.392 -1.906 1.00 95.50 90 ALA A C 1
ATOM 720 O O . ALA A 1 90 ? -6.539 5.948 -2.251 1.00 95.50 90 ALA A O 1
ATOM 721 N N . GLY A 1 91 ? -5.039 4.308 -2.531 1.00 97.06 91 GLY A N 1
ATOM 722 C CA . GLY A 1 91 ? -5.705 3.674 -3.664 1.00 97.06 91 GLY A CA 1
ATOM 723 C C . GLY A 1 91 ? -7.085 3.130 -3.310 1.00 97.06 91 GLY A C 1
ATOM 724 O O . GLY A 1 91 ? -8.026 3.307 -4.079 1.00 97.06 91 GLY A O 1
ATOM 725 N N . GLN A 1 92 ? -7.241 2.554 -2.113 1.00 94.88 92 GLN A N 1
ATOM 726 C CA . GLN A 1 92 ? -8.543 2.139 -1.583 1.00 94.88 92 GLN A CA 1
ATOM 727 C C . GLN A 1 92 ? -9.523 3.315 -1.486 1.00 94.88 92 GLN A C 1
ATOM 729 O O . GLN A 1 92 ? -10.654 3.181 -1.939 1.00 94.88 92 GLN A O 1
ATOM 734 N N . MET A 1 93 ? -9.091 4.474 -0.971 1.00 93.44 93 MET A N 1
ATOM 735 C CA . MET A 1 93 ? -9.942 5.675 -0.904 1.00 93.44 93 MET A CA 1
ATOM 736 C C . MET A 1 93 ? -10.321 6.231 -2.280 1.00 93.44 93 MET A C 1
ATOM 738 O O . MET A 1 93 ? -11.373 6.847 -2.429 1.00 93.44 93 MET A O 1
ATOM 742 N N . LEU A 1 94 ? -9.440 6.075 -3.269 1.00 95.88 94 LEU A N 1
ATOM 743 C CA . LEU A 1 94 ? -9.619 6.609 -4.621 1.00 95.88 94 LEU A CA 1
ATOM 744 C C . LEU A 1 94 ? -10.288 5.615 -5.582 1.00 95.88 94 LEU A C 1
ATOM 746 O O . LEU A 1 94 ? -10.507 5.958 -6.741 1.00 95.88 94 LEU A O 1
ATOM 750 N N . ASN A 1 95 ? -10.588 4.395 -5.130 1.00 96.31 95 ASN A N 1
ATOM 751 C CA . ASN A 1 95 ? -11.030 3.273 -5.961 1.00 96.31 95 ASN A CA 1
ATOM 752 C C . ASN A 1 95 ? -10.048 2.942 -7.108 1.00 96.31 95 ASN A C 1
ATOM 754 O O . ASN A 1 95 ? -10.456 2.575 -8.211 1.00 96.31 95 ASN A O 1
ATOM 758 N N . ILE A 1 96 ? -8.745 3.054 -6.838 1.00 98.31 96 ILE A N 1
ATOM 759 C CA . ILE A 1 96 ? -7.652 2.687 -7.746 1.00 98.31 96 ILE A CA 1
ATOM 760 C C . ILE A 1 96 ? -6.781 1.659 -7.025 1.00 98.31 96 ILE A C 1
ATOM 762 O O . ILE A 1 96 ? -5.956 2.006 -6.181 1.00 98.31 96 ILE A O 1
ATOM 766 N N . GLU A 1 97 ? -6.967 0.377 -7.332 1.00 98.12 97 GLU A N 1
ATOM 767 C CA . GLU A 1 97 ? -6.303 -0.697 -6.591 1.00 98.12 97 GLU A CA 1
ATOM 768 C C . GLU A 1 97 ? -4.802 -0.763 -6.909 1.00 98.12 97 GLU A C 1
ATOM 770 O O . GLU A 1 97 ? -4.410 -0.952 -8.061 1.00 98.12 97 GLU A O 1
ATOM 775 N N . VAL A 1 98 ? -3.950 -0.677 -5.885 1.00 98.44 98 VAL A N 1
ATOM 776 C CA . VAL A 1 98 ? -2.532 -1.041 -6.013 1.00 98.44 98 VAL A CA 1
ATOM 777 C C . VAL A 1 98 ? -2.431 -2.563 -5.977 1.00 98.44 98 VAL A C 1
ATOM 779 O O . VAL A 1 98 ? -2.655 -3.175 -4.932 1.00 98.44 98 VAL A O 1
ATOM 782 N N . ILE A 1 99 ? -2.150 -3.167 -7.131 1.00 98.31 99 ILE A N 1
ATOM 783 C CA . ILE A 1 99 ? -2.161 -4.628 -7.291 1.00 98.31 99 ILE A CA 1
ATOM 784 C C . ILE A 1 99 ? -0.782 -5.261 -7.119 1.00 98.31 99 ILE A C 1
ATOM 786 O O . ILE A 1 99 ? -0.709 -6.451 -6.838 1.00 98.31 99 ILE A O 1
ATOM 790 N N . ASP A 1 100 ? 0.290 -4.486 -7.293 1.00 98.56 100 ASP A N 1
ATOM 791 C CA . ASP A 1 100 ? 1.662 -4.960 -7.123 1.00 98.56 100 ASP A CA 1
ATOM 792 C C . ASP A 1 100 ? 2.640 -3.792 -6.905 1.00 98.56 100 ASP A C 1
ATOM 794 O O . ASP A 1 100 ? 2.364 -2.645 -7.280 1.00 98.56 100 ASP A O 1
ATOM 798 N N . HIS A 1 101 ? 3.801 -4.107 -6.337 1.00 98.19 101 HIS A N 1
ATOM 799 C CA . HIS A 1 101 ? 4.989 -3.268 -6.327 1.00 98.19 101 HIS A CA 1
ATOM 800 C C . HIS A 1 101 ? 6.184 -4.105 -6.790 1.00 98.19 101 HIS A C 1
ATOM 802 O O . HIS A 1 101 ? 6.543 -5.104 -6.172 1.00 98.19 101 HIS A O 1
ATOM 808 N N . LEU A 1 102 ? 6.790 -3.691 -7.900 1.00 97.88 102 LEU A N 1
ATOM 809 C CA . LEU A 1 102 ? 7.961 -4.336 -8.472 1.00 97.88 102 LEU A CA 1
ATOM 810 C C . LEU A 1 102 ? 9.240 -3.627 -8.032 1.00 97.88 102 LEU A C 1
ATOM 812 O O . LEU A 1 102 ? 9.443 -2.464 -8.383 1.00 97.88 102 LEU A O 1
ATOM 816 N N . ILE A 1 103 ? 10.142 -4.352 -7.376 1.00 96.62 103 ILE A N 1
ATOM 817 C CA . ILE A 1 103 ? 11.536 -3.925 -7.232 1.00 96.62 103 ILE A CA 1
ATOM 818 C C . ILE A 1 103 ? 12.319 -4.502 -8.403 1.00 96.62 103 ILE A C 1
ATOM 820 O O . ILE A 1 103 ? 12.319 -5.711 -8.618 1.00 96.62 103 ILE A O 1
ATOM 824 N N . ILE A 1 104 ? 12.971 -3.654 -9.194 1.00 95.94 104 ILE A N 1
ATOM 825 C CA . ILE A 1 104 ? 13.689 -4.067 -10.405 1.00 95.94 104 ILE A CA 1
ATOM 826 C C . ILE A 1 104 ? 15.188 -3.772 -10.312 1.00 95.94 104 ILE A C 1
ATOM 828 O O . ILE A 1 104 ? 15.628 -2.763 -9.774 1.00 95.94 104 ILE A O 1
ATOM 832 N N . SER A 1 105 ? 15.994 -4.626 -10.928 1.00 93.00 105 SER A N 1
ATOM 833 C CA . SER A 1 105 ? 17.398 -4.366 -11.242 1.00 93.00 105 SER A CA 1
ATOM 834 C C . SER A 1 105 ? 17.651 -4.587 -12.734 1.00 93.00 105 SER A C 1
ATOM 836 O O . SER A 1 105 ? 16.760 -5.010 -13.478 1.00 93.00 105 SER A O 1
ATOM 838 N N . GLU A 1 106 ? 18.880 -4.342 -13.199 1.00 89.88 106 GLU A N 1
ATOM 839 C CA . GLU A 1 106 ? 19.253 -4.617 -14.596 1.00 89.88 106 GLU A CA 1
ATOM 840 C C . GLU A 1 106 ? 19.068 -6.096 -14.988 1.00 89.88 106 GLU A C 1
ATOM 842 O O . GLU A 1 106 ? 18.922 -6.395 -16.173 1.00 89.88 106 GLU A O 1
ATOM 847 N N . LYS A 1 107 ? 19.080 -7.024 -14.018 1.00 89.75 107 LYS A N 1
ATOM 848 C CA . LYS A 1 107 ? 19.107 -8.474 -14.278 1.00 89.75 107 LYS A CA 1
ATOM 849 C C . LYS A 1 107 ? 17.870 -9.221 -13.797 1.00 89.75 107 LYS A C 1
ATOM 851 O O . LYS A 1 107 ? 17.511 -10.225 -14.401 1.00 89.75 107 LYS A O 1
ATOM 856 N N . ALA A 1 108 ? 17.224 -8.756 -12.734 1.00 94.25 108 ALA A N 1
ATOM 857 C CA . ALA A 1 108 ? 16.112 -9.464 -12.110 1.00 94.25 108 ALA A CA 1
ATOM 858 C C . ALA A 1 108 ? 15.079 -8.486 -11.530 1.00 94.25 108 ALA A C 1
ATOM 860 O O . ALA A 1 108 ? 15.257 -7.268 -11.598 1.00 94.25 108 ALA A O 1
ATOM 861 N N . TYR A 1 109 ? 13.985 -9.025 -11.005 1.00 97.06 109 TYR A N 1
ATOM 862 C CA . TYR A 1 109 ? 12.972 -8.265 -10.288 1.00 97.06 109 TYR A CA 1
ATOM 863 C C . TYR A 1 109 ? 12.362 -9.113 -9.169 1.00 97.06 109 TYR A C 1
ATOM 865 O O . TYR A 1 109 ? 12.457 -10.339 -9.210 1.00 97.06 109 TYR A O 1
ATOM 873 N N . LEU A 1 110 ? 11.729 -8.447 -8.210 1.00 97.94 110 LEU A N 1
ATOM 874 C CA . LEU A 1 110 ? 10.889 -9.032 -7.170 1.00 97.94 110 LEU A CA 1
ATOM 875 C C . LEU A 1 110 ? 9.501 -8.388 -7.244 1.00 97.94 110 LEU A C 1
ATOM 877 O O . LEU A 1 110 ? 9.397 -7.179 -7.459 1.00 97.94 110 LEU A O 1
ATOM 881 N N . SER A 1 111 ? 8.451 -9.195 -7.096 1.00 98.44 111 SER A N 1
ATOM 882 C CA . SER A 1 111 ? 7.057 -8.747 -7.029 1.00 98.44 111 SER A CA 1
ATOM 883 C C . SER A 1 111 ? 6.550 -8.872 -5.597 1.00 98.44 111 SER A C 1
ATOM 885 O O . SER A 1 111 ? 6.618 -9.942 -4.998 1.00 98.44 111 SER A O 1
ATOM 887 N N . PHE A 1 112 ? 6.019 -7.784 -5.041 1.00 98.56 112 PHE A N 1
ATOM 888 C CA . PHE A 1 112 ? 5.399 -7.812 -3.715 1.00 98.56 112 PHE A CA 1
ATOM 889 C C . PHE A 1 112 ? 4.139 -8.677 -3.703 1.00 98.56 112 PHE A C 1
ATOM 891 O O . PHE A 1 112 ? 3.774 -9.205 -2.653 1.00 98.56 112 PHE A O 1
ATOM 898 N N . ALA A 1 113 ? 3.439 -8.786 -4.834 1.00 98.19 113 ALA A N 1
ATOM 899 C CA . ALA A 1 113 ? 2.282 -9.659 -4.956 1.00 98.19 113 ALA A CA 1
ATOM 900 C C . ALA A 1 113 ? 2.694 -11.137 -4.889 1.00 98.19 113 ALA A C 1
ATOM 902 O O . ALA A 1 113 ? 2.097 -11.883 -4.112 1.00 98.19 113 ALA A O 1
ATOM 903 N N . ASP A 1 114 ? 3.734 -11.533 -5.631 1.00 98.19 114 ASP A N 1
ATOM 904 C CA . ASP A 1 114 ? 4.239 -12.915 -5.635 1.00 98.19 114 ASP A CA 1
ATOM 905 C C . ASP A 1 114 ? 4.797 -13.325 -4.258 1.00 98.19 114 ASP A C 1
ATOM 907 O O . ASP A 1 114 ? 4.582 -14.449 -3.806 1.00 98.19 114 ASP A O 1
ATOM 911 N N . GLU A 1 115 ? 5.430 -12.389 -3.544 1.00 97.88 115 GLU A N 1
ATOM 912 C CA . GLU A 1 115 ? 5.958 -12.585 -2.184 1.00 97.88 115 GLU A CA 1
ATOM 913 C C . GLU A 1 115 ? 4.895 -12.427 -1.074 1.00 97.88 115 GLU A C 1
ATOM 915 O O . GLU A 1 115 ? 5.225 -12.398 0.107 1.00 97.88 115 GLU A O 1
ATOM 920 N N . ASN A 1 116 ? 3.605 -12.298 -1.416 1.00 97.50 116 ASN A N 1
ATOM 921 C CA . ASN A 1 116 ? 2.480 -12.057 -0.491 1.00 97.50 116 ASN A CA 1
ATOM 922 C C . ASN A 1 116 ? 2.538 -10.758 0.342 1.00 97.50 116 ASN A C 1
ATOM 924 O O . ASN A 1 116 ? 1.622 -10.488 1.125 1.00 97.50 116 ASN A O 1
ATOM 928 N N . ILE A 1 117 ? 3.524 -9.892 0.117 1.00 98.00 117 ILE A N 1
ATOM 929 C CA . ILE A 1 117 ? 3.708 -8.626 0.838 1.00 98.00 117 ILE A CA 1
ATOM 930 C C . ILE A 1 117 ? 2.516 -7.680 0.610 1.00 98.00 117 ILE A C 1
ATOM 932 O O . ILE A 1 117 ? 2.082 -7.004 1.539 1.00 98.00 117 ILE A O 1
ATOM 936 N N . ILE A 1 118 ? 1.915 -7.650 -0.590 1.00 97.81 118 ILE A N 1
ATOM 937 C CA . ILE A 1 118 ? 0.703 -6.836 -0.841 1.00 97.81 118 ILE A CA 1
ATOM 938 C C . ILE A 1 118 ? -0.431 -7.213 0.121 1.00 97.81 118 ILE A C 1
ATOM 940 O O . ILE A 1 118 ? -1.102 -6.337 0.671 1.00 97.81 118 ILE A O 1
ATOM 944 N N . SER A 1 119 ? -0.654 -8.510 0.328 1.00 96.50 119 SER A N 1
ATOM 945 C CA . SER A 1 119 ? -1.710 -9.014 1.208 1.00 96.50 119 SER A CA 1
ATOM 946 C C . SER A 1 119 ? -1.421 -8.696 2.675 1.00 96.50 119 SER A C 1
ATOM 948 O O . SER A 1 119 ? -2.337 -8.333 3.415 1.00 96.50 119 SER A O 1
ATOM 950 N N . GLU A 1 120 ? -0.158 -8.773 3.094 1.00 97.00 120 GLU A N 1
ATOM 951 C CA . GLU A 1 120 ? 0.276 -8.373 4.436 1.00 97.00 120 GLU A CA 1
ATOM 952 C C . GLU A 1 120 ? 0.041 -6.877 4.679 1.00 97.00 120 GLU A C 1
ATOM 954 O O . GLU A 1 120 ? -0.600 -6.499 5.660 1.00 97.00 120 GLU A O 1
ATOM 959 N N . LEU A 1 121 ? 0.466 -6.018 3.747 1.00 96.50 121 LEU A N 1
ATOM 960 C CA . LEU A 1 121 ? 0.325 -4.564 3.862 1.00 96.50 121 LEU A CA 1
ATOM 961 C C . LEU A 1 121 ? -1.136 -4.100 3.771 1.00 96.50 121 LEU A C 1
ATOM 963 O O . LEU A 1 121 ? -1.545 -3.179 4.475 1.00 96.50 121 LEU A O 1
ATOM 967 N N . LYS A 1 122 ? -1.987 -4.778 2.990 1.00 93.25 122 LYS A N 1
ATOM 968 C CA . LYS A 1 122 ? -3.440 -4.519 3.006 1.00 93.25 122 LYS A CA 1
ATOM 969 C C . LYS A 1 122 ? -4.020 -4.636 4.423 1.00 93.25 122 LYS A C 1
ATOM 971 O O . LYS A 1 122 ? -4.894 -3.837 4.772 1.00 93.25 122 LYS A O 1
ATOM 976 N N . ASN A 1 123 ? -3.491 -5.548 5.239 1.00 90.62 123 ASN A N 1
ATOM 977 C CA . ASN A 1 123 ? -3.928 -5.815 6.611 1.00 90.62 123 ASN A CA 1
ATOM 978 C C . ASN A 1 123 ? -3.082 -5.122 7.694 1.00 90.62 123 ASN A C 1
ATOM 980 O O . ASN A 1 123 ? -3.371 -5.283 8.880 1.00 90.62 123 ASN A O 1
ATOM 984 N N . SER A 1 124 ? -2.060 -4.352 7.317 1.00 91.94 124 SER A N 1
ATOM 985 C CA . SER A 1 124 ? -1.221 -3.638 8.277 1.00 91.94 124 SER A CA 1
ATOM 986 C C . SER A 1 124 ? -2.017 -2.579 9.056 1.00 91.94 124 SER A C 1
ATOM 988 O O . SER A 1 124 ? -3.011 -2.017 8.574 1.00 91.94 124 SER A O 1
ATOM 990 N N . GLY A 1 125 ? -1.538 -2.279 10.266 1.00 85.38 125 GLY A N 1
ATOM 991 C CA . GLY A 1 125 ? -2.044 -1.193 11.108 1.00 85.38 125 GLY A CA 1
ATOM 992 C C . GLY A 1 125 ? -1.285 0.130 10.968 1.00 85.38 125 GLY A C 1
ATOM 993 O O . GLY A 1 125 ? -1.626 1.074 11.675 1.00 85.38 125 GLY A O 1
ATOM 994 N N . ASN A 1 126 ? -0.269 0.219 10.098 1.00 86.38 126 ASN A N 1
ATOM 995 C CA . ASN A 1 126 ? 0.575 1.420 9.983 1.00 86.38 126 ASN A CA 1
ATOM 996 C C . ASN A 1 126 ? -0.207 2.607 9.408 1.00 86.38 126 ASN A C 1
ATOM 998 O O . ASN A 1 126 ? -0.044 3.743 9.850 1.00 86.38 126 ASN A O 1
ATOM 1002 N N . TYR A 1 127 ? -1.100 2.325 8.459 1.00 87.44 127 TYR A N 1
ATOM 1003 C CA . TYR A 1 127 ? -2.037 3.290 7.902 1.00 87.44 127 TYR A CA 1
ATOM 1004 C C . TYR A 1 127 ? -3.455 2.732 8.001 1.00 87.44 127 TYR A C 1
ATOM 1006 O O . TYR A 1 127 ? -3.759 1.643 7.509 1.00 87.44 127 TYR A O 1
ATOM 1014 N N . VAL A 1 128 ? -4.346 3.494 8.632 1.00 82.69 128 VAL A N 1
ATOM 1015 C CA . VAL A 1 128 ? -5.735 3.089 8.858 1.00 82.69 128 VAL A CA 1
ATOM 1016 C C . VAL A 1 128 ? -6.666 4.110 8.227 1.00 82.69 128 VAL A C 1
ATOM 1018 O O . VAL A 1 128 ? -6.615 5.296 8.548 1.00 82.69 128 VAL A O 1
ATOM 1021 N N . LEU A 1 129 ? -7.552 3.631 7.357 1.00 79.19 129 LEU A N 1
ATOM 1022 C CA . LEU A 1 129 ? -8.698 4.407 6.905 1.00 79.19 129 LEU A CA 1
ATOM 1023 C C . LEU A 1 129 ? -9.744 4.413 8.022 1.00 79.19 129 LEU A C 1
ATOM 1025 O O . LEU A 1 129 ? -10.241 3.360 8.434 1.00 79.19 129 LEU A O 1
ATOM 1029 N N . MET A 1 130 ? -10.022 5.598 8.561 1.00 76.38 130 MET A N 1
ATOM 1030 C CA . MET A 1 130 ? -11.083 5.800 9.542 1.00 76.38 130 MET A CA 1
ATOM 1031 C C . MET A 1 130 ? -12.345 6.263 8.823 1.00 76.38 130 MET A C 1
ATOM 1033 O O . MET A 1 130 ? -12.518 7.452 8.557 1.00 76.38 130 MET A O 1
ATOM 1037 N N . ASP A 1 131 ? -13.236 5.322 8.534 1.00 73.19 131 ASP A N 1
ATOM 1038 C CA . ASP A 1 131 ? -14.593 5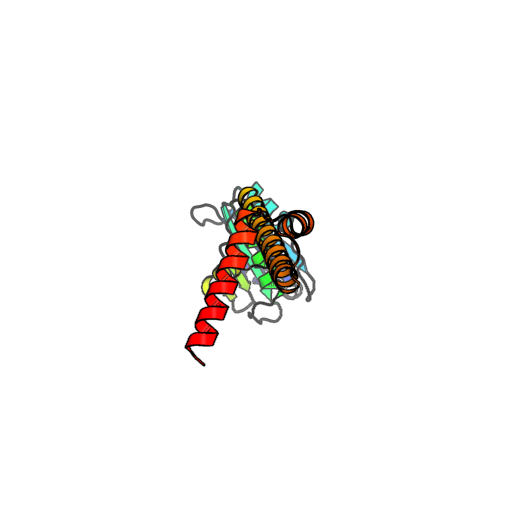.665 8.118 1.00 73.19 131 ASP A CA 1
ATOM 1039 C C . ASP A 1 131 ? -15.364 6.258 9.299 1.00 73.19 131 ASP A C 1
ATOM 1041 O O . ASP A 1 131 ? -15.137 5.875 10.452 1.00 73.19 131 ASP A O 1
ATOM 1045 N N . ARG A 1 132 ? -16.294 7.182 9.018 1.00 77.38 132 ARG A N 1
ATOM 1046 C CA . ARG A 1 132 ? -17.092 7.868 10.053 1.00 77.38 132 ARG A CA 1
ATOM 1047 C C . ARG A 1 132 ? -17.747 6.880 11.017 1.00 77.38 132 ARG A C 1
ATOM 1049 O O . ARG A 1 132 ? -17.580 7.011 12.223 1.00 77.38 132 ARG A O 1
ATOM 1056 N N . GLU A 1 133 ? -18.379 5.842 10.482 1.00 78.25 133 GLU A N 1
ATOM 1057 C CA . GLU A 1 133 ? -19.039 4.794 11.269 1.00 78.25 133 GLU A CA 1
ATOM 1058 C C . GLU A 1 133 ? -18.045 4.035 12.160 1.00 78.25 133 GLU A C 1
ATOM 1060 O O . GLU A 1 133 ? -18.318 3.754 13.326 1.00 78.25 133 GLU A O 1
ATOM 1065 N N . LYS A 1 134 ? -16.845 3.735 11.645 1.00 77.75 134 LYS A N 1
ATOM 1066 C CA . LYS A 1 134 ? -15.801 3.026 12.394 1.00 77.75 134 LYS A CA 1
ATOM 1067 C C . LYS A 1 134 ? -15.210 3.899 13.502 1.00 77.75 134 LYS A C 1
ATOM 1069 O O . LYS A 1 134 ? -14.915 3.387 14.583 1.00 77.75 134 LYS A O 1
ATOM 1074 N N . ALA A 1 135 ? -15.059 5.198 13.256 1.00 77.12 135 ALA A N 1
ATOM 1075 C CA . ALA A 1 135 ? -14.648 6.167 14.266 1.00 77.12 135 ALA A CA 1
ATOM 1076 C C . ALA A 1 135 ? -15.710 6.303 15.370 1.00 77.12 135 ALA A C 1
ATOM 1078 O O . ALA A 1 135 ? -15.370 6.231 16.549 1.00 77.12 135 ALA A O 1
ATOM 1079 N N . GLU A 1 136 ? -16.991 6.401 15.003 1.00 83.12 136 GLU A N 1
ATOM 1080 C CA . GLU A 1 136 ? -18.118 6.416 15.944 1.00 83.12 136 GLU A CA 1
ATOM 1081 C C . GLU A 1 136 ? -18.154 5.146 16.799 1.00 83.12 136 GLU A C 1
ATOM 1083 O O . GLU A 1 136 ? -18.164 5.236 18.023 1.00 83.12 136 GLU A O 1
ATOM 1088 N N . LEU A 1 137 ? -18.062 3.964 16.181 1.00 82.44 137 LEU A N 1
ATOM 1089 C CA . LEU A 1 137 ? -17.975 2.675 16.876 1.00 82.44 137 LEU A CA 1
ATOM 1090 C C . LEU A 1 137 ? -16.775 2.600 17.825 1.00 82.44 137 LEU A C 1
ATOM 1092 O O . LEU A 1 137 ? -16.888 2.060 18.925 1.00 82.44 137 LEU A O 1
ATOM 1096 N N . THR A 1 138 ? -15.619 3.116 17.409 1.00 82.12 138 THR A N 1
ATOM 1097 C CA . THR A 1 138 ? -14.409 3.129 18.241 1.00 82.12 138 THR A CA 1
ATOM 1098 C C . THR A 1 138 ? -14.597 4.040 19.450 1.00 82.12 138 THR A C 1
ATOM 1100 O O . THR A 1 138 ? -14.317 3.625 20.572 1.00 82.12 138 THR A O 1
ATOM 1103 N N . ASN A 1 139 ? -15.154 5.235 19.249 1.00 84.06 139 ASN A N 1
ATOM 1104 C CA . ASN A 1 139 ? -15.485 6.162 20.329 1.00 84.06 139 ASN A CA 1
ATOM 1105 C C . ASN A 1 139 ? -16.521 5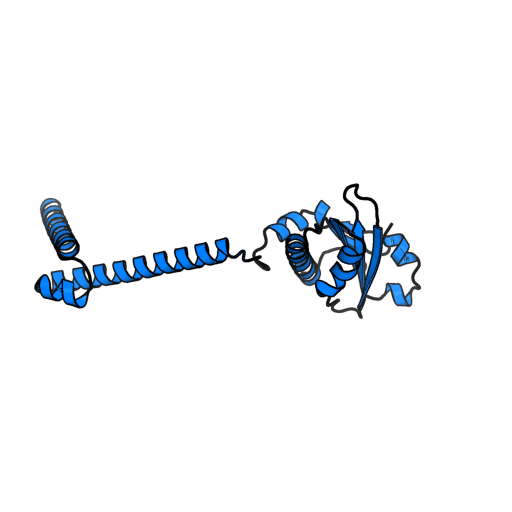.567 21.290 1.00 84.06 139 ASN A C 1
ATOM 1107 O O . ASN A 1 139 ? -16.366 5.685 22.503 1.00 84.06 139 ASN A O 1
ATOM 1111 N N . LEU A 1 140 ? -17.534 4.872 20.765 1.00 87.50 140 LEU A N 1
ATOM 1112 C CA . LEU A 1 140 ? -18.553 4.203 21.570 1.00 87.50 140 LEU A CA 1
ATOM 1113 C C . LEU A 1 140 ? -17.942 3.081 22.419 1.00 87.50 140 LEU A C 1
ATOM 1115 O O . LEU A 1 140 ? -18.204 3.000 23.615 1.00 87.50 140 LEU A O 1
ATOM 1119 N N . LYS A 1 141 ? -17.061 2.254 21.835 1.00 86.56 141 LYS A N 1
ATOM 1120 C CA . LYS A 1 141 ? -16.316 1.219 22.573 1.00 86.56 141 LYS A CA 1
ATOM 1121 C C . LYS A 1 141 ? -15.463 1.821 23.689 1.00 86.56 141 LYS A C 1
ATOM 1123 O O . LYS A 1 141 ? -15.459 1.288 24.793 1.00 86.56 141 LYS A O 1
ATOM 1128 N N . ILE A 1 142 ? -14.769 2.927 23.418 1.00 87.38 142 ILE A N 1
ATOM 1129 C CA . ILE A 1 142 ? -13.969 3.638 24.426 1.00 87.38 142 ILE A CA 1
ATOM 1130 C C . ILE A 1 142 ? -14.864 4.162 25.554 1.00 87.38 142 ILE A C 1
ATOM 1132 O O . ILE A 1 142 ? -14.524 3.986 26.722 1.00 87.38 142 ILE A O 1
ATOM 1136 N N . ALA A 1 143 ? -16.014 4.757 25.225 1.00 90.94 143 ALA A N 1
ATOM 1137 C CA . ALA A 1 143 ? -16.969 5.250 26.214 1.00 90.94 143 ALA A CA 1
ATOM 1138 C C . ALA A 1 143 ? -17.492 4.119 27.113 1.00 90.94 143 ALA A C 1
ATOM 1140 O O . ALA A 1 143 ? -17.462 4.258 28.330 1.00 90.94 143 ALA A O 1
ATOM 1141 N N . VAL A 1 144 ? -17.859 2.971 26.535 1.00 91.44 144 VAL A N 1
ATOM 1142 C CA . VAL A 1 144 ? -18.314 1.793 27.293 1.00 91.44 144 VAL A CA 1
ATOM 1143 C C . VAL A 1 144 ? -17.214 1.252 28.209 1.00 91.44 144 VAL A C 1
ATOM 1145 O O . VAL A 1 144 ? -17.472 0.948 29.372 1.00 91.44 144 VAL A O 1
ATOM 1148 N N . VAL A 1 145 ? -15.971 1.142 27.726 1.00 91.25 145 VAL A N 1
ATOM 1149 C CA . VAL A 1 145 ? -14.839 0.694 28.560 1.00 91.25 145 VAL A CA 1
ATOM 1150 C C . VAL A 1 145 ? -14.584 1.672 29.709 1.00 91.25 145 VAL A C 1
ATOM 1152 O O . VAL A 1 145 ? -14.310 1.255 30.832 1.00 91.25 145 VAL A O 1
ATOM 1155 N N . ARG A 1 146 ? -14.710 2.976 29.458 1.00 89.25 146 ARG A N 1
ATOM 1156 C CA . ARG A 1 146 ? -14.563 3.999 30.493 1.00 89.25 146 ARG A CA 1
ATOM 1157 C C . ARG A 1 146 ? -15.684 3.929 31.529 1.00 89.25 146 ARG A C 1
ATOM 1159 O O . ARG A 1 146 ? -15.389 3.907 32.717 1.00 89.25 146 ARG A O 1
ATOM 1166 N N . GLU A 1 147 ? -16.936 3.843 31.092 1.00 88.69 147 GLU A N 1
ATOM 1167 C CA . GLU A 1 147 ? -18.103 3.748 31.976 1.00 88.69 147 GLU A CA 1
ATOM 1168 C C . GLU A 1 147 ? -18.048 2.477 32.837 1.00 88.69 147 GLU A C 1
ATOM 1170 O O . GLU A 1 147 ? -18.283 2.518 34.042 1.00 88.69 147 GLU A O 1
ATOM 1175 N N . THR A 1 148 ? -17.653 1.346 32.247 1.00 89.44 148 THR A N 1
ATOM 1176 C CA . THR A 1 148 ? -17.467 0.089 32.989 1.00 89.44 148 THR A CA 1
ATOM 1177 C C . THR A 1 148 ? -16.318 0.173 33.994 1.00 89.44 148 THR A C 1
ATOM 1179 O O . THR A 1 148 ? -16.469 -0.311 35.115 1.00 89.44 148 THR A O 1
ATOM 1182 N N . ALA A 1 149 ? -15.201 0.823 33.650 1.00 88.69 149 ALA A N 1
ATOM 1183 C CA . ALA A 1 149 ? -14.099 1.060 34.582 1.00 88.69 149 ALA A CA 1
ATOM 1184 C C . ALA A 1 149 ? -14.496 1.999 35.738 1.00 88.69 149 ALA A C 1
ATOM 1186 O O . ALA A 1 149 ? -14.180 1.714 36.894 1.00 88.69 149 ALA A O 1
ATOM 1187 N N . GLU A 1 150 ? -15.222 3.083 35.449 1.00 89.88 150 GLU A N 1
ATOM 1188 C CA . GLU A 1 150 ? -15.755 4.011 36.455 1.00 89.88 150 GLU A CA 1
ATOM 1189 C C . GLU A 1 150 ? -16.726 3.286 37.398 1.00 89.88 150 GLU A C 1
ATOM 1191 O O . GLU A 1 150 ? -16.558 3.340 38.618 1.00 89.88 150 GLU A O 1
ATOM 1196 N N . LYS A 1 151 ? -17.661 2.499 36.850 1.00 87.94 151 LYS A N 1
ATOM 1197 C CA . LYS A 1 151 ? -18.598 1.687 37.635 1.00 87.94 151 LYS A CA 1
ATOM 1198 C C . LYS A 1 151 ? -17.885 0.647 38.500 1.00 87.94 151 LYS A C 1
ATOM 1200 O O . LYS A 1 151 ? -18.244 0.467 39.662 1.00 87.94 151 LYS A O 1
ATOM 1205 N N . GLN A 1 152 ? -16.850 -0.009 37.976 1.00 90.44 152 GLN A N 1
ATOM 1206 C CA . GLN A 1 152 ? -16.051 -0.969 38.738 1.00 90.44 152 GLN A CA 1
ATOM 1207 C C . GLN A 1 152 ? -15.327 -0.303 39.917 1.00 90.44 152 GLN A C 1
ATOM 1209 O O . GLN A 1 152 ? -15.296 -0.867 41.012 1.00 90.44 152 GLN A O 1
ATOM 1214 N N . ASN A 1 153 ? -14.791 0.903 39.719 1.00 91.06 153 ASN A N 1
ATOM 1215 C CA . ASN A 1 153 ? -14.173 1.684 40.789 1.00 91.06 153 ASN A CA 1
ATOM 1216 C C . ASN A 1 153 ? -15.204 2.074 41.864 1.00 91.06 153 ASN A C 1
ATOM 1218 O O . ASN A 1 153 ? -14.967 1.861 43.053 1.00 91.06 153 ASN A O 1
ATOM 1222 N N . SER A 1 154 ? -16.391 2.542 41.460 1.00 91.62 154 SER A N 1
ATOM 1223 C CA . SER A 1 154 ? -17.499 2.815 42.387 1.00 91.62 154 SER A CA 1
ATOM 1224 C C . SER A 1 154 ? -17.892 1.580 43.203 1.00 91.62 154 SER A C 1
ATOM 1226 O O . SER A 1 154 ? -18.084 1.681 44.414 1.00 91.62 154 SER A O 1
ATOM 1228 N N . ILE A 1 155 ? -17.941 0.397 42.578 1.00 91.44 155 ILE A N 1
ATOM 1229 C CA . ILE A 1 155 ? -18.201 -0.879 43.264 1.00 91.44 155 ILE A CA 1
ATOM 1230 C C . ILE A 1 155 ? -17.100 -1.199 44.284 1.00 91.44 155 ILE A C 1
ATOM 1232 O O . ILE A 1 155 ? -17.395 -1.652 45.391 1.00 91.44 155 ILE A O 1
ATOM 1236 N N . GLU A 1 156 ? -15.830 -0.979 43.945 1.00 91.81 156 GLU A N 1
ATOM 1237 C CA . GLU A 1 156 ? -14.715 -1.227 44.864 1.00 91.81 156 GLU A CA 1
ATOM 1238 C C . GLU A 1 156 ? -14.758 -0.293 46.082 1.00 91.81 156 GLU A C 1
ATOM 1240 O O . GLU A 1 156 ? -14.588 -0.741 47.222 1.00 91.81 156 GLU A O 1
ATOM 1245 N N . ILE A 1 157 ? -15.041 0.992 45.860 1.00 91.50 157 ILE A N 1
ATOM 1246 C CA . ILE A 1 157 ? -15.218 1.981 46.928 1.00 91.50 157 ILE A CA 1
ATOM 1247 C C . ILE A 1 157 ? -16.402 1.584 47.817 1.00 91.50 157 ILE A C 1
ATOM 1249 O O . ILE A 1 157 ? -16.249 1.532 49.040 1.00 91.50 157 ILE A O 1
ATOM 1253 N N . ALA A 1 158 ? -17.544 1.219 47.226 1.00 91.38 158 ALA A N 1
ATOM 1254 C CA . ALA A 1 158 ? -18.727 0.784 47.963 1.00 91.38 158 ALA A CA 1
ATOM 1255 C C . ALA A 1 158 ? -18.436 -0.433 48.852 1.00 91.38 158 ALA A C 1
ATOM 1257 O O . ALA A 1 158 ? -18.793 -0.427 50.029 1.00 91.38 158 ALA A O 1
ATOM 1258 N N . LYS A 1 159 ? -17.717 -1.445 48.346 1.00 91.25 159 LYS A N 1
ATOM 1259 C CA . LYS A 1 159 ? -17.304 -2.617 49.141 1.00 91.25 159 LYS A CA 1
ATOM 1260 C C . LYS A 1 159 ? -16.476 -2.221 50.369 1.00 91.25 159 LYS A C 1
ATOM 1262 O O . LYS A 1 159 ? -16.785 -2.663 51.477 1.00 91.25 159 LYS A O 1
ATOM 1267 N N . LYS A 1 160 ? -15.487 -1.333 50.201 1.00 92.00 160 LYS A N 1
ATOM 1268 C CA . LYS A 1 160 ? -14.657 -0.818 51.310 1.00 92.00 160 LYS A CA 1
ATOM 1269 C C . LYS A 1 160 ? -15.478 -0.014 52.323 1.00 92.00 160 LYS A C 1
ATOM 1271 O O . LYS A 1 160 ? -15.218 -0.079 53.522 1.00 92.00 160 LYS A O 1
ATOM 1276 N N . MET A 1 161 ? -16.472 0.747 51.868 1.00 91.75 161 MET A N 1
ATOM 1277 C CA . MET A 1 161 ? -17.366 1.501 52.753 1.00 91.75 161 MET A CA 1
ATOM 1278 C C . MET A 1 161 ? -18.328 0.583 53.519 1.00 91.75 161 MET A C 1
ATOM 1280 O O . MET A 1 161 ? -18.510 0.761 54.722 1.00 91.75 161 MET A O 1
ATOM 1284 N N . ILE A 1 162 ? -18.869 -0.454 52.874 1.00 90.44 162 ILE A N 1
ATOM 1285 C CA . ILE A 1 162 ? -19.675 -1.494 53.534 1.00 90.44 162 ILE A CA 1
ATOM 1286 C C . ILE A 1 162 ? -18.853 -2.190 54.628 1.00 90.44 162 ILE A C 1
ATOM 1288 O O . ILE A 1 162 ? -19.359 -2.468 55.712 1.00 90.44 162 ILE A O 1
ATOM 1292 N N . GLU A 1 163 ? -17.575 -2.482 54.374 1.00 88.88 163 GLU A N 1
ATOM 1293 C CA . GLU A 1 163 ? -16.668 -3.061 55.375 1.00 88.88 163 GLU A CA 1
ATOM 1294 C C . GLU A 1 163 ? -16.451 -2.174 56.592 1.00 88.88 163 GLU A C 1
ATOM 1296 O O . GLU A 1 163 ? -16.385 -2.685 57.707 1.00 88.88 163 GLU A O 1
ATOM 1301 N N . LYS A 1 164 ? -16.398 -0.861 56.383 1.00 90.69 164 LYS A N 1
ATOM 1302 C CA . LYS A 1 164 ? -16.254 0.129 57.450 1.00 90.69 164 LYS A CA 1
ATOM 1303 C C . LYS A 1 164 ? -17.574 0.480 58.149 1.00 90.69 164 LYS A C 1
ATOM 1305 O O . LYS A 1 164 ? -17.547 1.267 59.088 1.00 90.69 164 LYS A O 1
ATOM 1310 N N . GLY A 1 165 ? -18.702 -0.094 57.719 1.00 89.06 165 GLY A N 1
ATOM 1311 C CA . GLY A 1 165 ? -20.007 0.084 58.363 1.00 89.06 165 GLY A CA 1
ATOM 1312 C C . GLY A 1 165 ? -20.717 1.399 58.033 1.00 89.06 165 GLY A C 1
ATOM 1313 O O . GLY A 1 165 ? -21.505 1.873 58.845 1.00 89.06 165 GLY A O 1
ATOM 1314 N N . TYR A 1 166 ? -20.440 2.004 56.874 1.00 91.69 166 TYR A N 1
ATOM 1315 C CA . TYR A 1 166 ? -21.165 3.200 56.432 1.00 91.69 166 TYR A CA 1
ATOM 1316 C C . TYR A 1 166 ? -22.640 2.885 56.116 1.00 91.69 166 TYR A C 1
ATOM 1318 O O . TYR A 1 166 ? -22.964 1.806 55.617 1.00 91.69 166 TYR A O 1
ATOM 1326 N N . GLU A 1 167 ? -23.520 3.856 56.372 1.00 91.19 167 GLU A N 1
ATOM 1327 C CA . GLU A 1 167 ? -24.939 3.828 55.996 1.00 91.19 167 GLU A CA 1
ATOM 1328 C C . GLU A 1 167 ? -25.110 3.709 54.472 1.00 91.19 167 GLU A C 1
ATOM 1330 O O . GLU A 1 167 ? -24.371 4.328 53.702 1.00 91.19 167 GLU A O 1
ATOM 1335 N N . ILE A 1 168 ? -26.128 2.966 54.025 1.00 88.81 168 ILE A N 1
ATOM 1336 C CA . ILE A 1 168 ? -26.398 2.740 52.592 1.00 88.81 168 ILE A CA 1
ATOM 1337 C C . ILE A 1 168 ? -26.592 4.072 51.854 1.00 88.81 168 ILE A C 1
ATOM 1339 O O . ILE A 1 168 ? -26.040 4.251 50.770 1.00 88.81 168 ILE A O 1
ATOM 1343 N N . ALA A 1 169 ? -27.304 5.026 52.464 1.00 90.00 169 ALA A N 1
ATOM 1344 C CA . ALA A 1 169 ? -27.542 6.347 51.883 1.00 90.00 169 ALA A CA 1
ATOM 1345 C C . ALA A 1 169 ? -26.231 7.098 51.579 1.00 90.00 169 ALA A C 1
ATOM 1347 O O . ALA A 1 169 ? -26.076 7.662 50.499 1.00 90.00 169 ALA A O 1
ATOM 1348 N N . THR A 1 170 ? -25.252 7.032 52.487 1.00 89.44 170 THR A N 1
ATOM 1349 C CA . THR A 1 170 ? -23.935 7.664 52.314 1.00 89.44 170 THR A CA 1
ATOM 1350 C C . THR A 1 170 ? -23.113 6.994 51.212 1.00 89.44 170 THR A C 1
ATOM 1352 O O . THR A 1 170 ? -22.363 7.657 50.498 1.00 89.44 170 THR A O 1
ATOM 1355 N N . ILE A 1 171 ? -23.241 5.676 51.048 1.00 90.31 171 ILE A N 1
ATOM 1356 C CA . ILE A 1 171 ? -22.544 4.932 49.990 1.00 90.31 171 ILE A CA 1
ATOM 1357 C C . ILE A 1 171 ? -23.122 5.287 48.620 1.00 90.31 171 ILE A C 1
ATOM 1359 O O . ILE A 1 171 ? -22.357 5.538 47.690 1.00 90.31 171 ILE A O 1
ATOM 1363 N N . VAL A 1 172 ? -24.450 5.356 48.500 1.00 92.62 172 VAL A N 1
ATOM 1364 C CA . VAL A 1 172 ? -25.148 5.789 47.278 1.00 92.62 172 VAL A CA 1
ATOM 1365 C C . VAL A 1 172 ? -24.704 7.197 46.873 1.00 92.62 172 VAL A C 1
ATOM 1367 O O . VAL A 1 172 ? -24.295 7.403 45.733 1.00 92.62 172 VAL A O 1
ATOM 1370 N N . GLU A 1 173 ? -24.696 8.141 47.819 1.00 91.31 173 GLU A N 1
ATOM 1371 C CA . GLU A 1 173 ? -24.290 9.531 47.574 1.00 91.31 173 GLU A CA 1
ATOM 1372 C C . GLU A 1 173 ? -22.840 9.647 47.076 1.00 91.31 173 GLU A C 1
ATOM 1374 O O . GLU A 1 173 ? -22.567 10.379 46.128 1.00 91.31 173 GLU A O 1
ATOM 1379 N N . LEU A 1 174 ? -21.908 8.905 47.683 1.00 89.44 174 LEU A N 1
ATOM 1380 C CA . LEU A 1 174 ? -20.478 9.035 47.384 1.00 89.44 174 LEU A CA 1
ATOM 1381 C C . LEU A 1 174 ? -19.998 8.197 46.193 1.00 89.44 174 LEU A C 1
ATOM 1383 O O . LEU A 1 174 ? -18.967 8.520 45.606 1.00 89.44 174 LEU A O 1
ATOM 1387 N N . THR A 1 175 ? -20.700 7.117 45.839 1.00 89.31 175 THR A N 1
ATOM 1388 C CA . THR A 1 175 ? -20.280 6.202 44.757 1.00 89.31 175 THR A CA 1
ATOM 1389 C C . THR A 1 175 ? -21.103 6.346 43.481 1.00 89.31 175 THR A C 1
ATOM 1391 O O . THR A 1 175 ? -20.674 5.866 42.429 1.00 89.31 175 THR A O 1
ATOM 1394 N N . GLY A 1 176 ? -22.271 6.993 43.559 1.00 88.38 176 GLY A N 1
ATOM 1395 C CA . GLY A 1 176 ? -23.216 7.120 42.448 1.00 88.38 176 GLY A CA 1
ATOM 1396 C C . GLY A 1 176 ? -23.930 5.813 42.080 1.00 88.38 176 GLY A C 1
ATOM 1397 O O . GLY A 1 176 ? -24.627 5.773 41.069 1.00 88.38 176 GLY A O 1
ATOM 1398 N N . LEU A 1 177 ? -23.755 4.747 42.870 1.00 90.19 177 LEU A N 1
ATOM 1399 C CA . LEU A 1 177 ? -24.468 3.480 42.700 1.00 90.19 177 LEU A CA 1
ATOM 1400 C C . LEU A 1 177 ? -25.909 3.592 43.194 1.00 90.19 177 LEU A C 1
ATOM 1402 O O . LEU A 1 177 ? -26.215 4.359 44.103 1.00 90.19 177 LEU A O 1
ATOM 1406 N N . THR A 1 178 ? -26.793 2.770 42.641 1.00 91.25 178 THR A N 1
ATOM 1407 C CA . THR A 1 178 ? -28.174 2.663 43.116 1.00 91.25 178 THR A CA 1
ATOM 1408 C C . THR A 1 178 ? -28.251 1.944 44.461 1.00 91.25 178 THR A C 1
ATOM 1410 O O . THR A 1 178 ? -27.407 1.114 44.808 1.00 91.25 178 THR A O 1
ATOM 1413 N N . GLU A 1 179 ? -29.315 2.212 45.217 1.00 89.94 179 GLU A N 1
ATOM 1414 C CA . GLU A 1 179 ? -29.544 1.549 46.504 1.00 89.94 179 GLU A CA 1
ATOM 1415 C C . GLU A 1 179 ? -29.623 0.019 46.361 1.00 89.94 179 GLU A C 1
ATOM 1417 O O . GLU A 1 179 ? -29.109 -0.711 47.209 1.00 89.94 179 GLU A O 1
ATOM 1422 N N . GLN A 1 180 ? -30.204 -0.467 45.258 1.00 89.25 180 GLN A N 1
ATOM 1423 C CA . GLN A 1 180 ? -30.276 -1.894 44.951 1.00 89.25 180 GLN A CA 1
ATOM 1424 C C . GLN A 1 180 ? -28.882 -2.497 44.730 1.00 89.25 180 GLN A C 1
ATOM 1426 O O . GLN A 1 180 ? -28.562 -3.512 45.340 1.00 89.25 180 GLN A O 1
ATOM 1431 N N . GLU A 1 181 ? -28.021 -1.845 43.942 1.00 89.81 181 GLU A N 1
ATOM 1432 C CA . GLU A 1 181 ? -26.647 -2.313 43.700 1.00 89.81 181 GLU A CA 1
ATOM 1433 C C . GLU A 1 181 ? -25.833 -2.392 45.000 1.00 89.81 181 GLU A C 1
ATOM 1435 O O . GLU A 1 181 ? -25.086 -3.347 45.215 1.00 89.81 181 GLU A O 1
ATOM 1440 N N . VAL A 1 182 ? -26.000 -1.424 45.907 1.00 90.00 182 VAL A N 1
ATOM 1441 C CA . VAL A 1 182 ? -25.329 -1.438 47.217 1.00 90.00 182 VAL A CA 1
ATOM 1442 C C . VAL A 1 182 ? -25.857 -2.575 48.103 1.00 90.00 182 VAL A C 1
ATOM 1444 O O . VAL A 1 182 ? -25.064 -3.258 48.758 1.00 90.00 182 VAL A O 1
ATOM 1447 N N . ARG A 1 183 ? -27.173 -2.826 48.104 1.00 89.50 183 ARG A N 1
ATOM 1448 C CA . ARG A 1 183 ? -27.792 -3.942 48.843 1.00 89.50 183 ARG A CA 1
ATOM 1449 C C . ARG A 1 183 ? -27.329 -5.300 48.311 1.00 89.50 183 ARG A C 1
ATOM 1451 O O . ARG A 1 183 ? -26.963 -6.166 49.105 1.00 89.50 183 ARG A O 1
ATOM 1458 N N . ASP A 1 184 ? -27.242 -5.468 46.995 1.00 89.06 184 ASP A N 1
ATOM 1459 C CA . ASP A 1 184 ? -26.766 -6.706 46.366 1.00 89.06 184 ASP A CA 1
ATOM 1460 C C . ASP A 1 184 ? -25.297 -7.004 46.737 1.00 89.06 184 ASP A C 1
ATOM 1462 O O . ASP A 1 184 ? -24.921 -8.153 47.008 1.00 89.06 184 ASP A O 1
ATOM 1466 N N . LEU A 1 185 ? -24.463 -5.960 46.844 1.00 88.06 185 LEU A N 1
ATOM 1467 C CA . LEU A 1 185 ? -23.082 -6.066 47.329 1.00 88.06 185 LEU A CA 1
ATOM 1468 C C . LEU A 1 185 ? -23.002 -6.465 48.815 1.00 88.06 185 LEU A C 1
ATOM 1470 O O . LEU A 1 185 ? -22.107 -7.228 49.191 1.00 88.06 185 LEU A O 1
ATOM 1474 N N . GLN A 1 186 ? -23.930 -5.997 49.659 1.00 83.25 186 GLN A N 1
ATOM 1475 C CA . GLN A 1 186 ? -24.020 -6.405 51.068 1.00 83.25 186 GLN A CA 1
ATOM 1476 C C . GLN A 1 186 ? -24.430 -7.878 51.222 1.00 83.25 186 GLN A C 1
ATOM 1478 O O . GLN A 1 186 ? -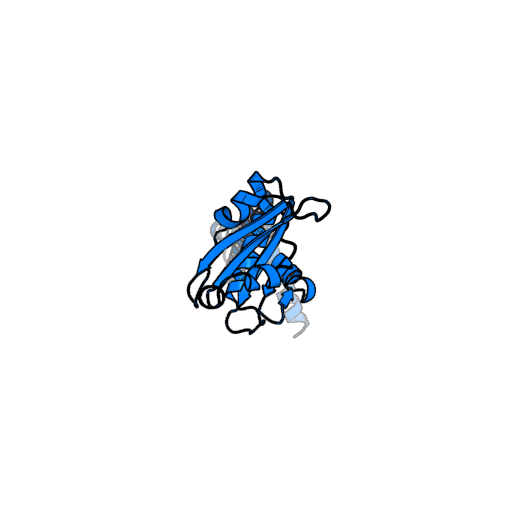23.812 -8.603 52.007 1.00 83.25 186 GLN A O 1
ATOM 1483 N N . VAL A 1 187 ? -25.421 -8.337 50.449 1.00 80.75 187 VAL A N 1
ATOM 1484 C CA . VAL A 1 187 ? -25.909 -9.730 50.472 1.00 80.75 187 VAL A CA 1
ATOM 1485 C C . VAL A 1 187 ? -24.817 -10.698 50.013 1.00 80.75 187 VAL A C 1
ATOM 1487 O O . VAL A 1 187 ? -24.551 -11.702 50.674 1.00 80.75 187 VAL A O 1
ATOM 1490 N N . SER A 1 188 ? -24.106 -10.353 48.937 1.00 72.81 188 SER A N 1
ATOM 1491 C CA . SER A 1 188 ? -22.990 -11.152 48.412 1.00 72.81 188 SER A CA 1
ATOM 1492 C C . SER A 1 188 ? -21.864 -11.341 49.440 1.00 72.81 188 SER A C 1
ATOM 1494 O O . SER A 1 188 ? -21.226 -12.393 49.494 1.00 72.81 188 SER A O 1
ATOM 1496 N N . LYS A 1 189 ? -21.627 -10.342 50.301 1.00 70.25 189 LYS A N 1
ATOM 1497 C CA . LYS A 1 189 ? -20.663 -10.434 51.405 1.00 70.25 189 LYS A CA 1
ATOM 1498 C C . LYS A 1 189 ? -21.154 -11.351 52.526 1.00 70.25 189 LYS A C 1
ATOM 1500 O O . LYS A 1 189 ? -20.366 -12.155 53.015 1.00 70.25 189 LYS A O 1
ATOM 1505 N N . GLN A 1 190 ? -22.417 -11.232 52.943 1.00 63.81 190 GLN A N 1
ATOM 1506 C CA . GLN A 1 190 ? -22.993 -12.107 53.973 1.00 63.81 190 GLN A CA 1
ATOM 1507 C C . GLN A 1 190 ? -22.934 -13.576 53.549 1.00 63.81 190 GLN A C 1
ATOM 1509 O O . GLN A 1 190 ? -22.476 -14.405 54.327 1.00 63.81 190 GLN A O 1
ATOM 1514 N N . TYR A 1 191 ? -23.289 -13.875 52.299 1.00 58.56 191 TYR A N 1
ATOM 1515 C CA . TYR A 1 191 ? -23.222 -15.229 51.752 1.00 58.56 191 TYR A CA 1
ATOM 1516 C C . TYR A 1 191 ? -21.792 -15.802 51.749 1.00 58.56 191 TYR A C 1
ATOM 1518 O O . TYR A 1 191 ? -21.569 -16.913 52.222 1.00 58.56 191 TYR A O 1
ATOM 1526 N N . ASN A 1 192 ? -20.798 -15.027 51.295 1.00 62.41 192 ASN A N 1
ATOM 1527 C CA . ASN A 1 192 ? -19.394 -15.464 51.298 1.00 62.41 192 ASN A CA 1
ATOM 1528 C C . ASN A 1 192 ? -18.814 -15.625 52.711 1.00 62.41 192 ASN A C 1
ATOM 1530 O O . ASN A 1 192 ? -17.919 -16.439 52.917 1.00 62.41 192 ASN A O 1
ATOM 1534 N N . ARG A 1 193 ? -19.306 -14.855 53.686 1.00 62.97 193 ARG A N 1
ATOM 1535 C CA . ARG A 1 193 ? -18.878 -14.960 55.083 1.00 62.97 193 ARG A CA 1
ATOM 1536 C C . ARG A 1 193 ? -19.421 -16.230 55.740 1.00 62.97 193 ARG A C 1
ATOM 1538 O O . ARG A 1 193 ? -18.646 -16.937 56.362 1.00 62.97 193 ARG A O 1
ATOM 1545 N N . ILE A 1 194 ? -20.699 -16.544 55.511 1.00 62.69 194 ILE A N 1
ATOM 1546 C CA . ILE A 1 194 ? -21.350 -17.770 56.002 1.00 62.69 194 ILE A CA 1
ATOM 1547 C C . ILE A 1 194 ? -20.673 -19.013 55.412 1.00 62.69 194 ILE A C 1
ATOM 1549 O O . ILE A 1 194 ? -20.319 -19.927 56.142 1.00 62.69 194 ILE A O 1
ATOM 1553 N N . ARG A 1 195 ? -20.396 -19.015 54.104 1.00 60.94 195 ARG A N 1
ATOM 1554 C CA . ARG A 1 195 ? -19.732 -20.144 53.442 1.00 60.94 195 ARG A CA 1
ATOM 1555 C C . ARG A 1 195 ? -18.302 -20.392 53.947 1.00 60.94 195 ARG A C 1
ATOM 1557 O O . ARG A 1 195 ? -17.920 -21.533 54.157 1.00 60.94 195 ARG A O 1
ATOM 1564 N N . ASN A 1 196 ? -17.524 -19.336 54.189 1.00 58.22 196 ASN A N 1
ATOM 1565 C CA . ASN A 1 196 ? -16.172 -19.471 54.747 1.00 58.22 196 ASN A CA 1
ATOM 1566 C C . ASN A 1 196 ? -16.164 -19.901 56.228 1.00 58.22 196 ASN A C 1
ATOM 1568 O O . ASN A 1 196 ? -15.129 -20.345 56.712 1.00 58.22 196 ASN A O 1
ATOM 1572 N N . GLU A 1 197 ? -17.278 -19.736 56.946 1.00 58.03 197 GLU A N 1
ATOM 1573 C CA . GLU A 1 197 ? -17.468 -20.221 58.321 1.00 58.03 197 GLU A CA 1
ATOM 1574 C C . GLU A 1 197 ? -17.976 -21.678 58.360 1.00 58.03 197 GLU A C 1
ATOM 1576 O O . GLU A 1 197 ? -17.778 -22.352 59.363 1.00 58.03 197 GLU A O 1
ATOM 1581 N N . GLU A 1 198 ? -18.592 -22.179 57.281 1.00 56.25 198 GLU A N 1
ATOM 1582 C CA . GLU A 1 198 ? -19.007 -23.587 57.127 1.00 56.25 198 GLU A CA 1
ATOM 1583 C C . GLU A 1 198 ? -17.877 -24.503 56.611 1.00 56.25 198 GLU A C 1
ATOM 1585 O O . GLU A 1 198 ? -17.894 -25.704 56.879 1.00 56.25 198 GLU A O 1
ATOM 1590 N N . ASP A 1 199 ? -16.894 -23.943 55.894 1.00 52.56 199 ASP A N 1
ATOM 1591 C CA . ASP A 1 199 ? -15.736 -24.658 55.328 1.00 52.56 199 ASP A CA 1
ATOM 1592 C C . ASP A 1 199 ? -14.485 -24.667 56.258 1.00 52.56 199 ASP A C 1
ATOM 1594 O O . ASP A 1 199 ? -13.441 -25.202 55.868 1.00 52.56 199 ASP A O 1
ATOM 1598 N N . ALA A 1 200 ? -14.558 -24.073 57.461 1.00 50.28 200 ALA A N 1
ATOM 1599 C CA . ALA A 1 200 ? -13.463 -23.945 58.443 1.00 50.28 200 ALA A CA 1
ATOM 1600 C C . ALA A 1 200 ? -13.699 -24.780 59.713 1.00 50.28 200 ALA A C 1
ATOM 1602 O O . ALA A 1 200 ? -12.703 -25.336 60.235 1.00 50.28 200 ALA A O 1
#

pLDDT: mean 88.34, std 11.35, range [45.72, 98.62]

Sequence (200 aa):
MMQQVLLRENKIRRNQEHFWVVGLNSANKILFIELVSLGAVNRVQVAPPEVFRIAIYKMAVKMILVHNHPSGVLDPSDADKDITDRMIKAGQMLNIEVIDHLIISEKAYLSFADENIISELKNSGNYVLMDREKAELTNLKIAVVRETAEKQNSIEIAKKMIEKGYEIATIVELTGLTEQEVRDLQVSKQYNRIRNEEDA

Secondary structure (DSSP, 8-state):
-HHHHHHTS-HHHHTSEEEEEEEE-TT--EEEEEEEEEE-TT-----HHHHHHHHHHTT-SEEEEEEE-TT---SPPHHHHHHHHHHHHHHHHHT-EEEEEEEE-SS-EEETTTTTHHHHHHT-SSS----HHHHHHHHHHHHHHHHHHHHHHHHHHHHHHHHTT--HHHHHHHH---HHHHHHHHHHHHHHHHHHHH--

Organism: NCBI:txid1237149